Protein AF-0000000080755872 (afdb_homodimer)

pLDDT: mean 96.72, std 7.59, range [44.12, 99.0]

Nearest PDB structures (foldseek):
  5cpg-assembly1_B  TM=9.043E-01  e=1.549E-14  Pseudomonas aeruginosa
  3k67-assembly1_A  TM=9.285E-01  e=4.250E-12  Archaeoglobus fulgidus
  4rv2-assembly1_A-2  TM=7.864E-01  e=9.570E-09  Mycolicibacterium smegmatis MC2 155
  3bnv-assembly2_C  TM=6.962E-01  e=1.286E-04  Campylobacter jejuni
  3bnv-assembly4_H  TM=6.538E-01  e=1.286E-04  Campylobacter jejuni

Solvent-accessible surface area (backbone atoms only — not comparable to full-atom values): 16370 Å² total; per-residue (Å²): 127,85,56,55,41,61,49,31,46,74,55,78,53,69,65,46,68,50,74,54,72,51,62,46,45,69,65,52,50,51,52,47,26,65,77,38,46,35,40,24,45,46,53,72,29,55,72,56,8,43,74,72,71,33,97,48,35,31,56,54,68,68,63,63,51,19,51,59,41,22,53,31,14,46,40,43,49,46,69,38,30,40,36,41,39,54,66,44,87,47,48,65,67,46,46,31,38,34,39,40,33,31,72,40,64,49,97,82,36,42,31,35,32,46,33,40,28,24,41,85,86,64,49,63,27,33,41,36,40,38,32,28,36,53,57,50,72,70,52,22,51,50,50,46,52,35,53,75,70,66,28,86,73,38,74,82,81,110,129,85,56,56,41,60,48,32,46,73,55,79,53,69,64,46,69,48,76,53,71,49,62,45,46,69,66,51,50,51,53,47,26,65,76,38,46,36,41,25,44,45,53,72,28,57,71,54,9,42,74,73,71,35,97,48,35,29,56,53,68,69,63,63,51,19,51,60,40,22,54,29,14,45,40,43,49,45,70,38,29,39,37,40,40,53,67,46,87,47,48,66,69,46,49,33,37,34,40,39,33,31,72,41,64,49,96,82,37,40,31,34,33,45,35,40,29,24,41,84,87,63,48,63,27,33,43,35,39,38,32,28,34,54,58,50,72,69,52,22,52,49,51,47,50,36,53,76,70,65,29,86,73,38,75,83,80,113

Secondary structure (DSSP, 8-state):
---HHHHHHH---TT-EEEEEEE--HHHHHHHHHHH----GGGT-HHHHHHTT-SS-B--HHHHHHHHHHHHHHTT-EEEEEEEEE-S--BTT-EEEEEEEEEEE-TTSEEEEEEEEE-TTS-EEEEEEEEEE---HHHHHHHHHHHHTT-TT-TT--/---HHHHHHH---TT-EEEEEEE--HHHHHHHHHHH----GGGT-HHHHHHTT-SS-B--HHHHHHHHHHHHHHTT-EEEEEEEEE-S--BTT-EEEEEEEEEEE-TTSEEEEEEEEE-TTS-EEEEEEEEEE---HHHHHHHHHHHHTT-TT-TT--

Foldseek 3Di:
DPQLLVQLLVPDDAFDKDKDKDAAALVNQVVCCVVVVPPDCLQPPQVVVVVVVHNGRFHDPVVLVCRVVVSCVSNVWAFPDKDKDFDATHHHGWMKMKMKGWHDADPQQKTKIWMFIATPVGHTGMTMMTITGGDDNVRSVVSVVCVVVVVVVDPVPD/DPQLLVQLLVPDDAFDKDKDKDAAALVNQVVCCVVVVPPDCLQPPQVVVVVVVHNGRFHDPVVLVCRVVVSCVSNVWAFPDKDKDFDATHDHGWMKMKMKGWHDADPQQKTKIWMFIATPVGHTGMTMMTITGGDDNVRSVVSVVCVVVVVVVDPPPD

InterPro domains:
  IPR002539 MaoC-like dehydratase domain [PF01575] (19-106)
  IPR029069 HotDog domain superfamily [SSF54637] (9-139)
  IPR050965 UPF0336/Enoyl-CoA hydratase-related [PTHR43437] (13-138)

Sequence (316 aa):
MENLRLRAIEGLRKGDSFTVSRTFSMDDIHQFARISRDYNPVHLDVPYAELRNFRAPISHGLLTASLLTEIGGQIGWLASGMSFRFKRPVYVGETITCRWTIIDIDERGRARAEITIIDPEGAIVLEAETTGILPGEKERARLAEMVAEGDPTNGASYMENLRLRAIEGLRKGDSFTVSRTFSMDDIHQFARISRDYNPVHLDVPYAELRNFRAPISHGLLTASLLTEIGGQIGWLASGMSFRFKRPVYVGETITCRWTIIDIDERGRARAEITIIDPEGAIVLEAETTGILPGEKERARLAEMVAEGDPTNGASY

Structure (mmCIF, N/CA/C/O backbone):
data_AF-0000000080755872-model_v1
#
loop_
_entity.id
_entity.type
_entity.pdbx_description
1 polymer 'MaoC-like domain-containing protein'
#
loop_
_atom_site.group_PDB
_atom_site.id
_atom_site.type_symbol
_atom_site.label_atom_id
_atom_site.label_alt_id
_atom_site.label_comp_id
_atom_site.label_asym_id
_atom_site.label_entity_id
_atom_site.label_seq_id
_atom_site.pdbx_PDB_ins_code
_atom_site.Cartn_x
_atom_site.Cartn_y
_atom_site.Cartn_z
_atom_site.occupancy
_atom_site.B_iso_or_equiv
_atom_site.auth_seq_id
_atom_site.auth_comp_id
_atom_site.auth_asym_id
_atom_site.auth_atom_id
_atom_site.pdbx_PDB_model_num
ATOM 1 N N . MET A 1 1 ? -20.016 16.656 5.586 1 46.5 1 MET A N 1
ATOM 2 C CA . MET A 1 1 ? -18.859 15.844 5.957 1 46.5 1 MET A CA 1
ATOM 3 C C . MET A 1 1 ? -17.656 16.719 6.266 1 46.5 1 MET A C 1
ATOM 5 O O . MET A 1 1 ? -17.344 17.641 5.523 1 46.5 1 MET A O 1
ATOM 9 N N . GLU A 1 2 ? -17.219 16.766 7.547 1 61.19 2 GLU A N 1
ATOM 10 C CA . GLU A 1 2 ? -16.109 17.625 7.941 1 61.19 2 GLU A CA 1
ATOM 11 C C . GLU A 1 2 ? -14.914 17.438 7.02 1 61.19 2 GLU A C 1
ATOM 13 O O . GLU A 1 2 ? -14.609 16.312 6.605 1 61.19 2 GLU A O 1
ATOM 18 N N . ASN A 1 3 ? -14.438 18.484 6.418 1 87.25 3 ASN A N 1
ATOM 19 C CA . ASN A 1 3 ? -13.219 18.484 5.609 1 87.25 3 ASN A CA 1
ATOM 20 C C . ASN A 1 3 ? -12.016 18.016 6.41 1 87.25 3 ASN A C 1
ATOM 22 O O . ASN A 1 3 ? -11.633 18.641 7.395 1 87.25 3 ASN A O 1
ATOM 26 N N . LEU A 1 4 ? -11.555 16.875 6.191 1 95.5 4 LEU A N 1
ATOM 27 C CA . LEU A 1 4 ? -10.484 16.219 6.93 1 95.5 4 LEU A CA 1
ATOM 28 C C . LEU A 1 4 ? -9.305 17.156 7.141 1 95.5 4 LEU A C 1
ATOM 30 O O . LEU A 1 4 ? -8.742 17.219 8.242 1 95.5 4 LEU A O 1
ATOM 34 N N . ARG A 1 5 ? -8.977 17.906 6.145 1 96.19 5 ARG A N 1
ATOM 35 C CA . ARG A 1 5 ? -7.832 18.812 6.223 1 96.19 5 ARG A CA 1
ATOM 36 C C . ARG A 1 5 ? -8.102 19.969 7.176 1 96.19 5 ARG A C 1
ATOM 38 O O . ARG A 1 5 ? -7.207 20.406 7.891 1 96.19 5 ARG A O 1
ATOM 45 N N . LEU A 1 6 ? -9.344 20.438 7.137 1 95.94 6 LEU A N 1
ATOM 46 C CA . LEU A 1 6 ? -9.703 21.516 8.062 1 95.94 6 LEU A CA 1
ATOM 47 C C . LEU A 1 6 ? -9.578 21.031 9.508 1 95.94 6 LEU A C 1
ATOM 49 O O . LEU A 1 6 ? -9.125 21.797 10.375 1 95.94 6 LEU A O 1
ATOM 53 N N . ARG A 1 7 ? -9.945 19.828 9.75 1 96.69 7 ARG A N 1
ATOM 54 C CA . ARG A 1 7 ? -9.781 19.266 11.086 1 96.69 7 ARG A CA 1
ATOM 55 C C . ARG A 1 7 ? -8.312 19.203 11.477 1 96.69 7 ARG A C 1
ATOM 57 O O . ARG A 1 7 ? -7.957 19.453 12.633 1 96.69 7 ARG A O 1
ATOM 64 N N . ALA A 1 8 ? -7.504 18.812 10.586 1 97.69 8 ALA A N 1
ATOM 65 C CA . ALA A 1 8 ? -6.066 18.734 10.844 1 97.69 8 ALA A CA 1
ATOM 66 C C . ALA A 1 8 ? -5.496 20.109 11.18 1 97.69 8 ALA A C 1
ATOM 68 O O . ALA A 1 8 ? -4.645 20.234 12.062 1 97.69 8 ALA A O 1
ATOM 69 N N . ILE A 1 9 ? -5.969 21.141 10.445 1 98.06 9 ILE A N 1
ATOM 70 C CA . ILE A 1 9 ? -5.5 22.5 10.641 1 98.06 9 ILE A CA 1
ATOM 71 C C . ILE A 1 9 ? -5.816 22.953 12.062 1 98.06 9 ILE A C 1
ATOM 73 O O . ILE A 1 9 ? -5.008 23.641 12.695 1 98.06 9 ILE A O 1
ATOM 77 N N . GLU A 1 10 ? -6.934 22.5 12.555 1 97.56 10 GLU A N 1
ATOM 78 C CA . GLU A 1 10 ? -7.371 22.891 13.898 1 97.56 10 GLU A CA 1
ATOM 79 C C . GLU A 1 10 ? -6.531 22.203 14.969 1 97.56 10 GLU A C 1
ATOM 81 O O . GLU A 1 10 ? -6.48 22.656 16.109 1 97.56 10 GLU A O 1
ATOM 86 N N . GLY A 1 11 ? -5.906 21.141 14.617 1 97.88 11 GLY A N 1
ATOM 87 C CA . GLY A 1 11 ? -5.156 20.328 15.57 1 97.88 11 GLY A CA 1
ATOM 88 C C . GLY A 1 11 ? -5.809 19 15.859 1 97.88 11 GLY A C 1
ATOM 89 O O . GLY A 1 11 ? -6.973 18.938 16.25 1 97.88 11 GLY A O 1
ATOM 90 N N . LEU A 1 12 ? -5.047 17.953 15.727 1 98.38 12 LEU A N 1
ATOM 91 C CA . LEU A 1 12 ? -5.555 16.594 15.906 1 98.38 12 LEU A CA 1
ATOM 92 C C . LEU A 1 12 ? -5.391 16.141 17.359 1 98.38 12 LEU A C 1
ATOM 94 O O . LEU A 1 12 ? -4.449 16.562 18.031 1 98.38 12 LEU A O 1
ATOM 98 N N . ARG A 1 13 ? -6.25 15.281 17.812 1 97.81 13 ARG A N 1
ATOM 99 C CA . ARG A 1 13 ? -6.23 14.773 19.172 1 97.81 13 ARG A CA 1
ATOM 100 C C . ARG A 1 13 ? -6.562 13.289 19.203 1 97.81 13 ARG A C 1
ATOM 102 O O . ARG A 1 13 ? -7.125 12.75 18.25 1 97.81 13 ARG A O 1
ATOM 109 N N . LYS A 1 14 ? -6.094 12.703 20.344 1 98.38 14 LYS A N 1
ATOM 110 C CA . LYS A 1 14 ? -6.516 11.32 20.578 1 98.38 14 LYS A CA 1
ATOM 111 C C . LYS A 1 14 ? -8.031 11.195 20.516 1 98.38 14 LYS A C 1
ATOM 113 O O . LYS A 1 14 ? -8.758 12.031 21.062 1 98.38 14 LYS A O 1
ATOM 118 N N . GLY A 1 15 ? -8.523 10.195 19.766 1 98.5 15 GLY A N 1
ATOM 119 C CA . GLY A 1 15 ? -9.953 9.977 19.656 1 98.5 15 GLY A CA 1
ATOM 120 C C . GLY A 1 15 ? -10.539 10.516 18.359 1 98.5 15 GLY A C 1
ATOM 121 O O . GLY A 1 15 ? -11.656 10.148 17.969 1 98.5 15 GLY A O 1
ATOM 122 N N . ASP A 1 16 ? -9.852 11.461 17.672 1 98.5 16 ASP A N 1
ATOM 123 C CA . ASP A 1 16 ? -10.328 11.914 16.375 1 98.5 16 ASP A CA 1
ATOM 124 C C . ASP A 1 16 ? -10.562 10.727 15.438 1 98.5 16 ASP A C 1
ATOM 126 O O . ASP A 1 16 ? -9.773 9.789 15.398 1 98.5 16 ASP A O 1
ATOM 130 N N . SER A 1 17 ? -11.688 10.742 14.711 1 98.38 17 SER A N 1
ATOM 131 C CA . SER A 1 17 ? -12.07 9.68 13.797 1 98.38 17 SER A CA 1
ATOM 132 C C . SER A 1 17 ? -12.477 10.234 12.438 1 98.38 17 SER A C 1
ATOM 134 O O . SER A 1 17 ? -13.102 11.289 12.352 1 98.38 17 SER A O 1
ATOM 136 N N . PHE A 1 18 ? -12.125 9.516 11.43 1 98.5 18 PHE A N 1
ATOM 137 C CA . PHE A 1 18 ? -12.359 9.93 10.047 1 98.5 18 PHE A CA 1
ATOM 138 C C . PHE A 1 18 ? -12.906 8.773 9.227 1 98.5 18 PHE A C 1
ATOM 140 O O . PHE A 1 18 ? -12.68 7.605 9.547 1 98.5 18 PHE A O 1
ATOM 147 N N . THR A 1 19 ? -13.672 9.125 8.18 1 98.38 19 THR A N 1
ATOM 148 C CA . THR A 1 19 ? -14.258 8.102 7.316 1 98.38 19 THR A CA 1
ATOM 149 C C . THR A 1 19 ? -14.219 8.539 5.855 1 98.38 19 THR A C 1
ATOM 151 O O . THR A 1 19 ? -14.453 9.703 5.543 1 98.38 19 THR A O 1
ATOM 154 N N . VAL A 1 20 ? -13.867 7.633 4.988 1 98.19 20 VAL A N 1
ATOM 155 C CA . VAL A 1 20 ? -14.023 7.824 3.549 1 98.19 20 VAL A CA 1
ATOM 156 C C . VAL A 1 20 ? -14.57 6.547 2.916 1 98.19 20 VAL A C 1
ATOM 158 O O . VAL A 1 20 ? -14.469 5.465 3.498 1 98.19 20 VAL A O 1
ATOM 161 N N . SER A 1 21 ? -15.195 6.652 1.793 1 98.56 21 SER A N 1
ATOM 162 C CA . SER A 1 21 ? -15.688 5.508 1.027 1 98.56 21 SER A CA 1
ATOM 163 C C . SER A 1 21 ? -15.211 5.566 -0.419 1 98.56 21 SER A C 1
ATOM 165 O O . SER A 1 21 ? -14.969 6.648 -0.956 1 98.56 21 SER A O 1
ATOM 167 N N . ARG A 1 22 ? -15.062 4.41 -0.956 1 98.38 22 ARG A N 1
ATOM 168 C CA . ARG A 1 22 ? -14.594 4.285 -2.332 1 98.38 22 ARG A CA 1
ATOM 169 C C . ARG A 1 22 ? -15.234 3.08 -3.021 1 98.38 22 ARG A C 1
ATOM 171 O O . ARG A 1 22 ? -15.5 2.064 -2.379 1 98.38 22 ARG A O 1
ATOM 178 N N . THR A 1 23 ? -15.516 3.246 -4.305 1 98.75 23 THR A N 1
ATOM 179 C CA . THR A 1 23 ? -15.859 2.156 -5.211 1 98.75 23 THR A CA 1
ATOM 180 C C . THR A 1 23 ? -14.828 2.033 -6.328 1 98.75 23 THR A C 1
ATOM 182 O O . THR A 1 23 ? -14.602 2.984 -7.078 1 98.75 23 THR A O 1
ATOM 185 N N . PHE A 1 24 ? -14.227 0.896 -6.43 1 98.62 24 PHE A N 1
ATOM 186 C CA . PHE A 1 24 ? -13.219 0.711 -7.465 1 98.62 24 PHE A CA 1
ATOM 187 C C . PHE A 1 24 ? -13.836 0.126 -8.727 1 98.62 24 PHE A C 1
ATOM 189 O O . PHE A 1 24 ? -14.672 -0.773 -8.656 1 98.62 24 PHE A O 1
ATOM 196 N N . SER A 1 25 ? -13.406 0.634 -9.867 1 98.56 25 SER A N 1
ATOM 197 C CA . SER A 1 25 ? -13.758 0.091 -11.18 1 98.56 25 SER A CA 1
ATOM 198 C C . SER A 1 25 ? -12.641 -0.791 -11.727 1 98.56 25 SER A C 1
ATOM 200 O O . SER A 1 25 ? -11.547 -0.845 -11.148 1 98.56 25 SER A O 1
ATOM 202 N N . MET A 1 26 ? -12.992 -1.498 -12.844 1 97.75 26 MET A N 1
ATOM 203 C CA . MET A 1 26 ? -11.953 -2.279 -13.5 1 97.75 26 MET A CA 1
ATOM 204 C C . MET A 1 26 ? -10.836 -1.375 -14.008 1 97.75 26 MET A C 1
ATOM 206 O O . MET A 1 26 ? -9.664 -1.768 -14.016 1 97.75 26 MET A O 1
ATOM 210 N N . ASP A 1 27 ? -11.219 -0.16 -14.406 1 98.25 27 ASP A N 1
ATOM 211 C CA . ASP A 1 27 ? -10.203 0.803 -14.828 1 98.25 27 ASP A CA 1
ATOM 212 C C . ASP A 1 27 ? -9.266 1.143 -13.672 1 98.25 27 ASP A C 1
ATOM 214 O O . ASP A 1 27 ? -8.055 1.286 -13.875 1 98.25 27 ASP A O 1
ATOM 218 N N . ASP A 1 28 ? -9.781 1.28 -12.469 1 98.69 28 ASP A N 1
ATOM 219 C CA . ASP A 1 28 ? -8.945 1.525 -11.305 1 98.69 28 ASP A CA 1
ATOM 220 C C . ASP A 1 28 ? -7.957 0.38 -11.078 1 98.69 28 ASP A C 1
ATOM 222 O O . ASP A 1 28 ? -6.781 0.612 -10.789 1 98.69 28 ASP A O 1
ATOM 226 N N . ILE A 1 29 ? -8.469 -0.828 -11.227 1 98.56 29 ILE A N 1
ATOM 227 C CA . ILE A 1 29 ? -7.641 -2.018 -11.047 1 98.56 29 ILE A CA 1
ATOM 228 C C . ILE A 1 29 ? -6.508 -2.016 -12.07 1 98.56 29 ILE A C 1
ATOM 230 O O . ILE A 1 29 ? -5.348 -2.236 -11.727 1 98.56 29 ILE A O 1
ATOM 234 N N . HIS A 1 30 ? -6.824 -1.673 -13.305 1 98.12 30 HIS A N 1
ATOM 235 C CA . HIS A 1 30 ? -5.82 -1.637 -14.367 1 98.12 30 HIS A CA 1
ATOM 236 C C . HIS A 1 30 ? -4.793 -0.537 -14.117 1 98.12 30 HIS A C 1
ATOM 238 O O . HIS A 1 30 ? -3.596 -0.747 -14.312 1 98.12 30 HIS A O 1
ATOM 244 N N . GLN A 1 31 ? -5.262 0.596 -13.75 1 98.44 31 GLN A N 1
ATOM 245 C CA . GLN A 1 31 ? -4.363 1.713 -13.469 1 98.44 31 GLN A CA 1
ATOM 246 C C . GLN A 1 31 ? -3.416 1.384 -12.32 1 98.44 31 GLN A C 1
ATOM 248 O O . GLN A 1 31 ? -2.221 1.68 -12.391 1 98.44 31 GLN A O 1
ATOM 253 N N . PHE A 1 32 ? -3.963 0.731 -11.273 1 98.88 32 PHE A N 1
ATOM 254 C CA . PHE A 1 32 ? -3.127 0.386 -10.133 1 98.88 32 PHE A CA 1
ATOM 255 C C . PHE A 1 32 ? -2.104 -0.678 -10.516 1 98.88 32 PHE A C 1
ATOM 257 O O . PHE A 1 32 ? -0.951 -0.622 -10.078 1 98.88 32 PHE A O 1
ATOM 264 N N . ALA A 1 33 ? -2.529 -1.628 -11.289 1 98.69 33 ALA A N 1
ATOM 265 C CA . ALA A 1 33 ? -1.595 -2.639 -11.773 1 98.69 33 ALA A CA 1
ATOM 266 C C . ALA A 1 33 ? -0.433 -1.997 -12.531 1 98.69 33 ALA A C 1
ATOM 268 O O . ALA A 1 33 ? 0.726 -2.367 -12.328 1 98.69 33 ALA A O 1
ATOM 269 N N . ARG A 1 34 ? -0.729 -1.019 -13.328 1 98.06 34 ARG A N 1
ATOM 270 C CA . ARG A 1 34 ? 0.291 -0.377 -14.156 1 98.06 34 ARG A CA 1
ATOM 271 C C . ARG A 1 34 ? 1.287 0.393 -13.297 1 98.06 34 ARG A C 1
ATOM 273 O O . ARG A 1 34 ? 2.5 0.26 -13.469 1 98.06 34 ARG A O 1
ATOM 280 N N . ILE A 1 35 ? 0.799 1.12 -12.328 1 98.5 35 ILE A N 1
ATOM 281 C CA . ILE A 1 35 ? 1.676 1.992 -11.555 1 98.5 35 ILE A CA 1
ATOM 282 C C . ILE A 1 35 ? 2.436 1.17 -10.516 1 98.5 35 ILE A C 1
ATOM 284 O O . ILE A 1 35 ? 3.602 1.449 -10.227 1 98.5 35 ILE A O 1
ATOM 288 N N . SER A 1 36 ? 1.85 0.119 -9.961 1 98.5 36 SER A N 1
ATOM 289 C CA . SER A 1 36 ? 2.482 -0.712 -8.945 1 98.5 36 SER A CA 1
ATOM 290 C C . SER A 1 36 ? 3.297 -1.836 -9.578 1 98.5 36 SER A C 1
ATOM 292 O O . SER A 1 36 ? 4.148 -2.439 -8.922 1 98.5 36 SER A O 1
ATOM 294 N N . ARG A 1 37 ? 2.883 -2.18 -10.773 1 98.12 37 ARG A N 1
ATOM 295 C CA . ARG A 1 37 ? 3.396 -3.334 -11.5 1 98.12 37 ARG A CA 1
ATOM 296 C C . ARG A 1 37 ? 3.027 -4.637 -10.797 1 98.12 37 ARG A C 1
ATOM 298 O O . ARG A 1 37 ? 3.73 -5.641 -10.93 1 98.12 37 ARG A O 1
ATOM 305 N N . ASP A 1 38 ? 2.064 -4.594 -9.961 1 98.5 38 ASP A N 1
ATOM 306 C CA . ASP A 1 38 ? 1.464 -5.809 -9.414 1 98.5 38 ASP A CA 1
ATOM 307 C C . ASP A 1 38 ? 0.502 -6.441 -10.422 1 98.5 38 ASP A C 1
ATOM 309 O O . ASP A 1 38 ? -0.691 -6.133 -10.422 1 98.5 38 ASP A O 1
ATOM 313 N N . TYR A 1 39 ? 1.06 -7.355 -11.156 1 98.25 39 TYR A N 1
ATOM 314 C CA . TYR A 1 39 ? 0.275 -8.039 -12.172 1 98.25 39 TYR A CA 1
ATOM 315 C C . TYR A 1 39 ? -0.091 -9.453 -11.727 1 98.25 39 TYR A C 1
ATOM 317 O O . TYR A 1 39 ? -0.098 -10.383 -12.531 1 98.25 39 TYR A O 1
ATOM 325 N N . ASN A 1 40 ? -0.317 -9.641 -10.453 1 98.69 40 ASN A N 1
ATOM 326 C CA . ASN A 1 40 ? -0.873 -10.898 -9.977 1 98.69 40 ASN A CA 1
ATOM 327 C C . ASN A 1 40 ? -2.139 -11.281 -10.742 1 98.69 40 ASN A C 1
ATOM 329 O O . ASN A 1 40 ? -3.076 -10.484 -10.828 1 98.69 40 ASN A O 1
ATOM 333 N N . PRO A 1 41 ? -2.211 -12.414 -11.266 1 98.25 41 PRO A N 1
ATOM 334 C CA . PRO A 1 41 ? -3.375 -12.781 -12.078 1 98.25 41 PRO A CA 1
ATOM 335 C C . PRO A 1 41 ? -4.68 -12.758 -11.289 1 98.25 41 PRO A C 1
ATOM 337 O O . PRO A 1 41 ? -5.762 -12.664 -11.875 1 98.25 41 PRO A O 1
ATOM 340 N N . VAL A 1 42 ? -4.641 -12.836 -9.961 1 98.62 42 VAL A N 1
ATOM 341 C CA . VAL A 1 42 ? -5.852 -12.812 -9.148 1 98.62 42 VAL A CA 1
ATOM 342 C C . VAL A 1 42 ? -6.598 -11.5 -9.367 1 98.62 42 VAL A C 1
ATOM 344 O O . VAL A 1 42 ? -7.793 -11.406 -9.086 1 98.62 42 VAL A O 1
ATOM 347 N N . HIS A 1 43 ? -5.914 -10.469 -9.875 1 98.62 43 HIS A N 1
ATOM 348 C CA . HIS A 1 43 ? -6.52 -9.156 -10.062 1 98.62 43 HIS A CA 1
ATOM 349 C C . HIS A 1 43 ? -7.035 -8.984 -11.492 1 98.62 43 HIS A C 1
ATOM 351 O O . HIS A 1 43 ? -7.766 -8.039 -11.781 1 98.62 43 HIS A O 1
ATOM 357 N N . LEU A 1 44 ? -6.633 -9.898 -12.406 1 97.25 44 LEU A N 1
ATOM 358 C CA . LEU A 1 44 ? -6.82 -9.539 -13.805 1 97.25 44 LEU A CA 1
ATOM 359 C C . LEU A 1 44 ? -7.297 -10.734 -14.617 1 97.25 44 LEU A C 1
ATOM 361 O O . LEU A 1 44 ? -7.75 -10.578 -15.758 1 97.25 44 LEU A O 1
ATOM 365 N N . ASP A 1 45 ? -7.176 -11.922 -14.117 1 97.31 45 ASP A N 1
ATOM 366 C CA . ASP A 1 45 ? -7.484 -13.148 -14.844 1 97.31 45 ASP A CA 1
ATOM 367 C C . ASP A 1 45 ? -8.609 -13.922 -14.164 1 97.31 45 ASP A C 1
ATOM 369 O O . ASP A 1 45 ? -8.43 -14.461 -13.078 1 97.31 45 ASP A O 1
ATOM 373 N N . VAL A 1 46 ? -9.797 -14.086 -14.867 1 97.38 46 VAL A N 1
ATOM 374 C CA . VAL A 1 46 ? -10.992 -14.695 -14.289 1 97.38 46 VAL A CA 1
ATOM 375 C C . VAL A 1 46 ? -10.719 -16.156 -13.961 1 97.38 46 VAL A C 1
ATOM 377 O O . VAL A 1 46 ? -10.945 -16.594 -12.828 1 97.38 46 VAL A O 1
ATOM 380 N N . PRO A 1 47 ? -10.117 -16.922 -14.898 1 97.88 47 PRO A N 1
ATOM 381 C CA . PRO A 1 47 ? -9.852 -18.328 -14.562 1 97.88 47 PRO A CA 1
ATOM 382 C C . PRO A 1 47 ? -8.938 -18.484 -13.344 1 97.88 47 PRO A C 1
ATOM 384 O O . PRO A 1 47 ? -9.172 -19.344 -12.492 1 97.88 47 PRO A O 1
ATOM 387 N N . TYR A 1 48 ? -7.934 -17.703 -13.25 1 98.5 48 TYR A N 1
ATOM 388 C CA . TYR A 1 48 ? -7.016 -17.797 -12.11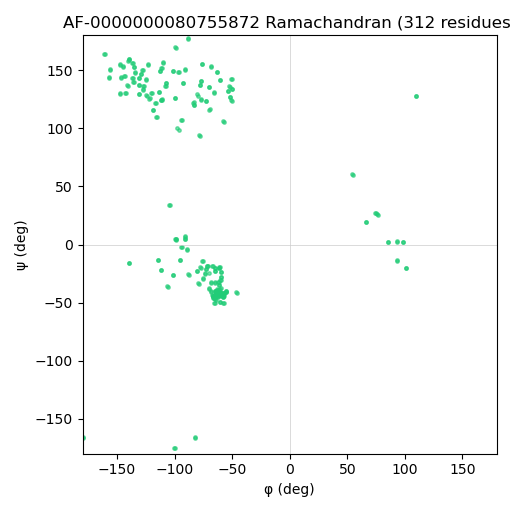7 1 98.5 48 TYR A CA 1
ATOM 389 C C . TYR A 1 48 ? -7.711 -17.422 -10.82 1 98.5 48 TYR A C 1
ATOM 391 O O . TYR A 1 48 ? -7.523 -18.078 -9.797 1 98.5 48 TYR A O 1
ATOM 399 N N . ALA A 1 49 ? -8.469 -16.328 -10.828 1 98.56 49 ALA A N 1
ATOM 400 C CA . ALA A 1 49 ? -9.227 -15.922 -9.641 1 98.56 49 ALA A CA 1
ATOM 401 C C . ALA A 1 49 ? -10.141 -17.047 -9.172 1 98.56 49 ALA A C 1
ATOM 403 O O . ALA A 1 49 ? -10.25 -17.312 -7.973 1 98.56 49 ALA A O 1
ATOM 404 N N . GLU A 1 50 ? -10.766 -17.719 -10.094 1 98.25 50 GLU A N 1
ATOM 405 C CA . GLU A 1 50 ? -11.656 -18.828 -9.766 1 98.25 50 GLU A CA 1
ATOM 406 C C . GLU A 1 50 ? -10.891 -19.969 -9.094 1 98.25 50 GLU A C 1
ATOM 408 O O . GLU A 1 50 ? -11.406 -20.609 -8.18 1 98.25 50 GLU A O 1
ATOM 413 N N . LEU A 1 51 ? -9.711 -20.234 -9.586 1 98.19 51 LEU A N 1
ATOM 414 C CA . LEU A 1 51 ? -8.875 -21.266 -8.984 1 98.19 51 LEU A CA 1
ATOM 415 C C . LEU A 1 51 ? -8.57 -20.938 -7.527 1 98.19 51 LEU A C 1
ATOM 417 O O . LEU A 1 51 ? -8.359 -21.844 -6.715 1 98.19 51 LEU A O 1
ATOM 421 N N . ARG A 1 52 ? -8.555 -19.641 -7.191 1 98.12 52 ARG A N 1
ATOM 422 C CA . ARG A 1 52 ? -8.289 -19.188 -5.828 1 98.12 52 ARG A CA 1
ATOM 423 C C . ARG A 1 52 ? -9.586 -19.047 -5.039 1 98.12 52 ARG A C 1
ATOM 425 O O . ARG A 1 52 ? -9.602 -18.453 -3.953 1 98.12 52 ARG A O 1
ATOM 432 N N . ASN A 1 53 ? -10.68 -19.484 -5.645 1 97.94 53 ASN A N 1
ATOM 433 C CA . ASN A 1 53 ? -12 -19.562 -5.031 1 97.94 53 ASN A CA 1
ATOM 434 C C . ASN A 1 53 ? -12.633 -18.172 -4.883 1 97.94 53 ASN A C 1
ATOM 436 O O . ASN A 1 53 ? -13.352 -17.922 -3.918 1 97.94 53 ASN A O 1
ATOM 440 N N . PHE A 1 54 ? -12.266 -17.312 -5.695 1 98.5 54 PHE A N 1
ATOM 441 C CA . PHE A 1 54 ? -12.953 -16.016 -5.773 1 98.5 54 PHE A CA 1
ATOM 442 C C . PHE A 1 54 ? -14.008 -16.031 -6.875 1 98.5 54 PHE A C 1
ATOM 444 O O . PHE A 1 54 ? -13.828 -16.688 -7.906 1 98.5 54 PHE A O 1
ATOM 451 N N . ARG A 1 55 ? -15.031 -15.281 -6.641 1 97.56 55 ARG A N 1
ATOM 452 C CA . ARG A 1 55 ? -16.125 -15.289 -7.621 1 97.56 55 ARG A CA 1
ATOM 453 C C . ARG A 1 55 ? -15.766 -14.438 -8.836 1 97.56 55 ARG A C 1
ATOM 455 O O . ARG A 1 55 ? -16.406 -14.547 -9.883 1 97.56 55 ARG A O 1
ATOM 462 N N . ALA A 1 56 ? -14.859 -13.594 -8.742 1 97.81 56 ALA A N 1
ATOM 463 C CA . ALA A 1 56 ? -14.312 -12.695 -9.758 1 97.81 56 ALA A CA 1
ATOM 464 C C . ALA A 1 56 ? -12.945 -12.164 -9.344 1 97.81 56 ALA A C 1
ATOM 466 O O . ALA A 1 56 ? -12.516 -12.359 -8.203 1 97.81 56 ALA A O 1
ATOM 467 N N . PRO A 1 57 ? -12.188 -11.602 -10.328 1 98 57 PRO A N 1
ATOM 468 C CA . PRO A 1 57 ? -10.945 -10.93 -9.922 1 98 57 PRO A CA 1
ATOM 469 C C . PRO A 1 57 ? -11.156 -9.93 -8.789 1 98 57 PRO A C 1
ATOM 471 O O . PRO A 1 57 ? -12.18 -9.234 -8.758 1 98 57 PRO A O 1
ATOM 474 N N . ILE A 1 58 ? -10.188 -9.852 -7.875 1 98.75 58 ILE A N 1
ATOM 475 C CA . ILE A 1 58 ? -10.344 -9.039 -6.672 1 98.75 58 ILE A CA 1
ATOM 476 C C . ILE A 1 58 ? -9.414 -7.828 -6.746 1 98.75 58 ILE A C 1
ATOM 478 O O . ILE A 1 58 ? -8.43 -7.836 -7.484 1 98.75 58 ILE A O 1
ATOM 482 N N . SER A 1 59 ? -9.75 -6.77 -6.008 1 98.75 59 SER A N 1
ATOM 483 C CA . SER A 1 59 ? -8.93 -5.566 -5.91 1 98.75 59 SER A CA 1
ATOM 484 C C . SER A 1 59 ? -7.582 -5.871 -5.27 1 98.75 59 SER A C 1
ATOM 486 O O . SER A 1 59 ? -7.469 -6.777 -4.445 1 98.75 59 SER A O 1
ATOM 488 N N . HIS A 1 60 ? -6.609 -5.102 -5.715 1 98.94 60 HIS A N 1
ATOM 489 C CA . HIS A 1 60 ? -5.305 -5.195 -5.066 1 98.94 60 HIS A CA 1
ATOM 490 C C . HIS A 1 60 ? -5.398 -4.832 -3.586 1 98.94 60 HIS A C 1
ATOM 492 O O . HIS A 1 60 ? -6.094 -3.881 -3.219 1 98.94 60 HIS A O 1
ATOM 498 N N . GLY A 1 61 ? -4.645 -5.562 -2.734 1 98.81 61 GLY A N 1
ATOM 499 C CA . GLY A 1 61 ? -4.602 -5.25 -1.315 1 98.81 61 GLY A CA 1
ATOM 500 C C . GLY A 1 61 ? -4.141 -3.832 -1.03 1 98.81 61 GLY A C 1
ATOM 501 O O . GLY A 1 61 ? -4.742 -3.131 -0.214 1 98.81 61 GLY A O 1
ATOM 502 N N . LEU A 1 62 ? -3.064 -3.393 -1.706 1 98.88 62 LEU A N 1
ATOM 503 C CA . LEU A 1 62 ? -2.531 -2.059 -1.443 1 98.88 62 LEU A CA 1
ATOM 504 C C . LEU A 1 62 ? -3.441 -0.985 -2.033 1 98.88 62 LEU A C 1
ATOM 506 O O . LEU A 1 62 ? -3.424 0.163 -1.584 1 98.88 62 LEU A O 1
ATOM 510 N N . LEU A 1 63 ? -4.25 -1.305 -3.088 1 98.88 63 LEU A N 1
ATOM 511 C CA . LEU A 1 63 ? -5.273 -0.369 -3.539 1 98.88 63 LEU A CA 1
ATOM 512 C C . LEU A 1 63 ? -6.363 -0.205 -2.482 1 98.88 63 LEU A C 1
ATOM 514 O O . LEU A 1 63 ? -6.766 0.917 -2.17 1 98.88 63 LEU A O 1
ATOM 518 N N . THR A 1 64 ? -6.801 -1.293 -1.943 1 98.94 64 THR A N 1
ATOM 519 C CA . THR A 1 64 ? -7.746 -1.248 -0.832 1 98.94 64 THR A CA 1
ATOM 520 C C . THR A 1 64 ? -7.164 -0.46 0.339 1 98.94 64 THR A C 1
ATOM 522 O O . THR A 1 64 ? -7.828 0.421 0.891 1 98.94 64 THR A O 1
ATOM 525 N N . ALA A 1 65 ? -5.91 -0.707 0.652 1 98.94 65 ALA A N 1
ATOM 526 C CA . ALA A 1 65 ? -5.227 -0.053 1.766 1 98.94 65 ALA A CA 1
ATOM 527 C C . ALA A 1 65 ? -5.035 1.437 1.494 1 98.94 65 ALA A C 1
ATOM 529 O O . ALA A 1 65 ? -4.793 2.217 2.418 1 98.94 65 ALA A O 1
ATOM 530 N N . SER A 1 66 ? -5.125 1.847 0.268 1 98.81 66 SER A N 1
ATOM 531 C CA . SER A 1 66 ? -4.891 3.246 -0.073 1 98.81 66 SER A CA 1
ATOM 532 C C . SER A 1 66 ? -5.941 4.152 0.557 1 98.81 66 SER A C 1
ATOM 534 O O . SER A 1 66 ? -5.727 5.359 0.693 1 98.81 66 SER A O 1
ATOM 536 N N . LEU A 1 67 ? -7.105 3.629 0.957 1 98.81 67 LEU A N 1
ATOM 537 C CA . LEU A 1 67 ? -8.102 4.441 1.648 1 98.81 67 LEU A CA 1
ATOM 538 C C . LEU A 1 67 ? -7.535 5.004 2.949 1 98.81 67 LEU A C 1
ATOM 540 O O . LEU A 1 67 ? -7.844 6.133 3.328 1 98.81 67 LEU A O 1
ATOM 544 N N . LEU A 1 68 ? -6.734 4.203 3.633 1 98.56 68 LEU A N 1
ATOM 545 C CA . LEU A 1 68 ? -6.16 4.73 4.867 1 98.56 68 LEU A CA 1
ATOM 546 C C . LEU A 1 68 ? -5.16 5.844 4.57 1 98.56 68 LEU A C 1
ATOM 548 O O . LEU A 1 68 ? -5.059 6.812 5.328 1 98.56 68 LEU A O 1
ATOM 552 N N . THR A 1 69 ? -4.426 5.758 3.406 1 98.69 69 THR A N 1
ATOM 553 C CA . THR A 1 69 ? -3.463 6.809 3.094 1 98.69 69 THR A CA 1
ATOM 554 C C . THR A 1 69 ? -4.164 8.023 2.494 1 98.69 69 THR A C 1
ATOM 556 O O . THR A 1 69 ? -3.633 9.133 2.529 1 98.69 69 THR A O 1
ATOM 559 N N . GLU A 1 70 ? -5.367 7.777 1.918 1 98.38 70 GLU A N 1
ATOM 560 C CA . GLU A 1 70 ? -6.215 8.914 1.56 1 98.38 70 GLU A CA 1
ATOM 561 C C . GLU A 1 70 ? -6.516 9.781 2.777 1 98.38 70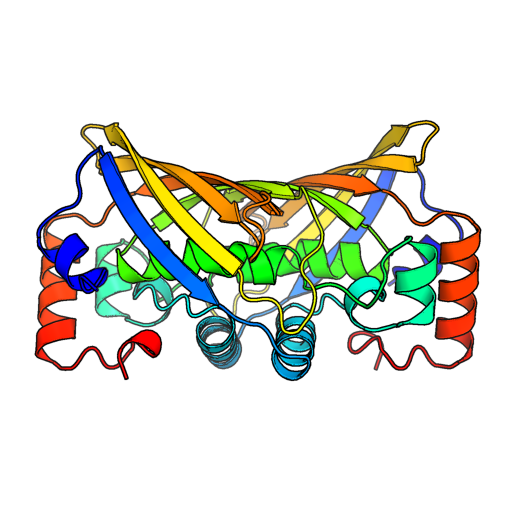 GLU A C 1
ATOM 563 O O . GLU A 1 70 ? -6.324 11 2.742 1 98.38 70 GLU A O 1
ATOM 568 N N . ILE A 1 71 ? -6.953 9.18 3.855 1 98.69 71 ILE A N 1
ATOM 569 C CA . ILE A 1 71 ? -7.242 9.891 5.09 1 98.69 71 ILE A CA 1
ATOM 570 C C . ILE A 1 71 ? -5.953 10.477 5.664 1 98.69 71 ILE A C 1
ATOM 572 O O . ILE A 1 71 ? -5.887 11.664 5.98 1 98.69 71 ILE A O 1
ATOM 576 N N . GLY A 1 72 ? -4.938 9.656 5.785 1 98.69 72 GLY A N 1
ATOM 577 C CA . GLY A 1 72 ? -3.662 10.117 6.316 1 98.69 72 GLY A CA 1
ATOM 578 C C . GLY A 1 72 ? -3.096 11.305 5.566 1 98.69 72 GLY A C 1
ATOM 579 O O . GLY A 1 72 ? -2.523 12.219 6.172 1 98.69 72 GLY A O 1
ATOM 580 N N . GLY A 1 73 ? -3.248 11.234 4.266 1 98.5 73 GLY A N 1
ATOM 581 C CA . GLY A 1 73 ? -2.775 12.336 3.441 1 98.5 73 GLY A CA 1
ATOM 582 C C . GLY A 1 73 ? -3.506 13.641 3.711 1 98.5 73 GLY A C 1
ATOM 583 O O . GLY A 1 73 ? -2.887 14.711 3.754 1 98.5 73 GLY A O 1
ATOM 584 N N . GLN A 1 74 ? -4.812 13.586 3.85 1 97.81 74 GLN A N 1
ATOM 585 C CA . GLN A 1 74 ? -5.602 14.789 4.109 1 97.81 74 GLN A CA 1
ATOM 586 C C . GLN A 1 74 ? -5.246 15.398 5.465 1 97.81 74 GLN A C 1
ATOM 588 O O . GLN A 1 74 ? -5.223 16.625 5.613 1 97.81 74 GLN A O 1
ATOM 593 N N . ILE A 1 75 ? -4.902 14.586 6.395 1 98.31 75 ILE A N 1
ATOM 594 C CA . ILE A 1 75 ? -4.711 15.148 7.73 1 98.31 75 ILE A CA 1
ATOM 595 C C . ILE A 1 75 ? -3.221 15.367 7.988 1 98.31 75 ILE A C 1
ATOM 597 O O . ILE A 1 75 ? -2.816 15.672 9.109 1 98.31 75 ILE A O 1
ATOM 601 N N . GLY A 1 76 ? -2.348 15.125 6.992 1 98.5 76 GLY A N 1
ATOM 602 C CA . GLY A 1 76 ? -0.924 15.406 7.094 1 98.5 76 GLY A CA 1
ATOM 603 C C . GLY A 1 76 ? -0.171 14.383 7.922 1 98.5 76 GLY A C 1
ATOM 604 O O . GLY A 1 76 ? 0.824 14.711 8.57 1 98.5 76 GLY A O 1
ATOM 605 N N . TRP A 1 77 ? -0.654 13.172 8.023 1 98.75 77 TRP A N 1
ATOM 606 C CA . TRP A 1 77 ? -0.042 12.055 8.742 1 98.75 77 TRP A CA 1
ATOM 607 C C . TRP A 1 77 ? 1.221 11.578 8.031 1 98.75 77 TRP A C 1
ATOM 609 O O . TRP A 1 77 ? 1.169 11.164 6.871 1 98.75 77 TRP A O 1
ATOM 619 N N . LEU A 1 78 ? 2.369 11.688 8.656 1 98.88 78 LEU A N 1
ATOM 620 C CA . LEU A 1 78 ? 3.607 11.125 8.125 1 98.88 78 LEU A CA 1
ATOM 621 C C . LEU A 1 78 ? 3.863 9.734 8.695 1 98.88 78 LEU A C 1
ATOM 623 O O . LEU A 1 78 ? 4.324 9.602 9.828 1 98.88 78 LEU A O 1
ATOM 627 N N . ALA A 1 79 ? 3.691 8.758 7.918 1 98.88 79 ALA A N 1
ATOM 628 C CA . ALA A 1 79 ? 3.693 7.375 8.391 1 98.88 79 ALA A CA 1
ATOM 629 C C . ALA A 1 79 ? 5.113 6.883 8.641 1 98.88 79 ALA A C 1
ATOM 631 O O . ALA A 1 79 ? 6.016 7.129 7.832 1 98.88 79 ALA A O 1
ATOM 632 N N . SER A 1 80 ? 5.293 6.188 9.742 1 98.88 80 SER A N 1
ATOM 633 C CA . SER A 1 80 ? 6.543 5.492 10.031 1 98.88 80 SER A CA 1
ATOM 634 C C . SER A 1 80 ? 6.355 3.98 9.984 1 98.88 80 SER A C 1
ATOM 636 O O . SER A 1 80 ? 7.328 3.23 9.875 1 98.88 80 SER A O 1
ATOM 638 N N . GLY A 1 81 ? 5.148 3.52 10.148 1 98.94 81 GLY A N 1
ATOM 639 C CA . GLY A 1 81 ? 4.832 2.102 10.078 1 98.94 81 GLY A CA 1
ATOM 640 C C . GLY A 1 81 ? 3.383 1.829 9.727 1 98.94 81 GLY A C 1
ATOM 641 O O . GLY A 1 81 ? 2.504 2.645 10.016 1 98.94 81 GLY A O 1
ATOM 642 N N . MET A 1 82 ? 3.139 0.764 9.094 1 98.94 82 MET A N 1
ATOM 643 C CA . MET A 1 82 ? 1.805 0.266 8.773 1 98.94 82 MET A CA 1
ATOM 644 C C . MET A 1 82 ? 1.753 -1.255 8.867 1 98.94 82 MET A C 1
ATOM 646 O O . MET A 1 82 ? 2.717 -1.937 8.516 1 98.94 82 MET A O 1
ATOM 650 N N . SER A 1 83 ? 0.636 -1.748 9.305 1 98.94 83 SER A N 1
ATOM 651 C CA . SER A 1 83 ? 0.371 -3.182 9.258 1 98.94 83 SER A CA 1
ATOM 652 C C . SER A 1 83 ? -1.041 -3.467 8.758 1 98.94 83 SER A C 1
ATOM 654 O O . SER A 1 83 ? -1.979 -2.734 9.078 1 98.94 83 SER A O 1
ATOM 656 N N . PHE A 1 84 ? -1.138 -4.473 7.957 1 98.94 84 PHE A N 1
ATOM 657 C CA . PHE A 1 84 ? -2.393 -4.84 7.312 1 98.94 84 PHE A CA 1
ATOM 658 C C . PHE A 1 84 ? -2.713 -6.312 7.555 1 98.94 84 PHE A C 1
ATOM 660 O O . PHE A 1 84 ? -1.835 -7.168 7.445 1 98.94 84 PHE A O 1
ATOM 667 N N . ARG A 1 85 ? -3.889 -6.594 7.922 1 98.94 85 ARG A N 1
ATOM 668 C CA . ARG A 1 85 ? -4.488 -7.926 7.863 1 98.94 85 ARG A CA 1
ATOM 669 C C . ARG A 1 85 ? -5.66 -7.957 6.891 1 98.94 85 ARG A C 1
ATOM 671 O O . ARG A 1 85 ? -6.695 -7.336 7.141 1 98.94 85 ARG A O 1
ATOM 678 N N . PHE A 1 86 ? -5.473 -8.633 5.785 1 98.94 86 PHE A N 1
ATOM 679 C CA . PHE A 1 86 ? -6.512 -8.75 4.766 1 98.94 86 PHE A CA 1
ATOM 680 C C . PHE A 1 86 ? -7.488 -9.867 5.117 1 98.94 86 PHE A C 1
ATOM 682 O O . PHE A 1 86 ? -7.117 -11.039 5.133 1 98.94 86 PHE A O 1
ATOM 689 N N . LYS A 1 87 ? -8.789 -9.5 5.273 1 98.88 87 LYS A N 1
ATOM 690 C CA . LYS A 1 87 ? -9.734 -10.438 5.875 1 98.88 87 LYS A CA 1
ATOM 691 C C . LYS A 1 87 ? -10.68 -11.016 4.828 1 98.88 87 LYS A C 1
ATOM 693 O O . LYS A 1 87 ? -11.133 -12.156 4.957 1 98.88 87 LYS A O 1
ATOM 698 N N . ARG A 1 88 ? -11.062 -10.234 3.875 1 98.75 88 ARG A N 1
ATOM 699 C CA . ARG A 1 88 ? -11.984 -10.625 2.814 1 98.75 88 ARG A CA 1
ATOM 700 C C . ARG A 1 88 ? -11.625 -9.953 1.496 1 98.75 88 ARG A C 1
ATOM 702 O O . ARG A 1 88 ? -11.023 -8.875 1.49 1 98.75 88 ARG A O 1
ATOM 709 N N . PRO A 1 89 ? -11.969 -10.57 0.37 1 98.75 89 PRO A N 1
ATOM 710 C CA . PRO A 1 89 ? -11.719 -9.914 -0.916 1 98.75 89 PRO A CA 1
ATOM 711 C C . PRO A 1 89 ? -12.594 -8.688 -1.136 1 98.75 89 PRO A C 1
ATOM 713 O O . PRO A 1 89 ? -13.656 -8.562 -0.511 1 98.75 89 PRO A O 1
ATOM 716 N N . VAL A 1 90 ? -12.125 -7.77 -1.906 1 98.88 90 VAL A N 1
ATOM 717 C CA . VAL A 1 90 ? -12.898 -6.641 -2.412 1 98.88 90 VAL A CA 1
ATOM 718 C C . VAL A 1 90 ? -13.117 -6.793 -3.914 1 98.88 90 VAL A C 1
ATOM 720 O O . VAL A 1 90 ? -12.164 -6.961 -4.676 1 98.88 90 VAL A O 1
ATOM 723 N N . TYR A 1 91 ? -14.352 -6.758 -4.348 1 98.56 91 TYR A N 1
ATOM 724 C CA . TYR A 1 91 ? -14.68 -6.926 -5.758 1 98.56 91 TYR A CA 1
ATOM 725 C C . TYR A 1 91 ? -14.977 -5.586 -6.414 1 98.56 91 TYR A C 1
ATOM 727 O O . TYR A 1 91 ? -15.422 -4.648 -5.746 1 98.56 91 TYR A O 1
ATOM 735 N N . VAL A 1 92 ? -14.656 -5.527 -7.688 1 97.75 92 VAL A N 1
ATOM 736 C CA . VAL A 1 92 ? -14.992 -4.352 -8.484 1 97.75 92 VAL A CA 1
ATOM 737 C C . VAL A 1 92 ? -16.469 -3.992 -8.289 1 97.75 92 VAL A C 1
ATOM 739 O O . VAL A 1 92 ? -17.328 -4.871 -8.273 1 97.75 92 VAL A O 1
ATOM 742 N N . GLY A 1 93 ? -16.656 -2.75 -8.078 1 97.94 93 GLY A N 1
ATOM 743 C CA . GLY A 1 93 ? -18.016 -2.266 -7.977 1 97.94 93 GLY A CA 1
ATOM 744 C C . GLY A 1 93 ? -18.531 -2.217 -6.551 1 97.94 93 GLY A C 1
ATOM 745 O O . GLY A 1 93 ? -19.562 -1.603 -6.273 1 97.94 93 GLY A O 1
ATOM 746 N N . GLU A 1 94 ? -17.844 -2.85 -5.645 1 97.81 94 GLU A N 1
ATOM 747 C CA . GLU A 1 94 ? -18.203 -2.807 -4.234 1 97.81 94 GLU A CA 1
ATOM 748 C C . GLU A 1 94 ? -17.734 -1.511 -3.58 1 97.81 94 GLU A C 1
ATOM 750 O O . GLU A 1 94 ? -16.578 -1.111 -3.744 1 97.81 94 GLU A O 1
ATOM 755 N N . THR A 1 95 ? -18.641 -0.867 -2.936 1 98.75 95 THR A N 1
ATOM 756 C CA . THR A 1 95 ? -18.234 0.305 -2.168 1 98.75 95 THR A CA 1
ATOM 757 C C . THR A 1 95 ? -17.703 -0.103 -0.797 1 98.75 95 THR A C 1
ATOM 759 O O . THR A 1 95 ? -18.422 -0.736 -0.013 1 98.75 95 THR A O 1
ATOM 762 N N . ILE A 1 96 ? -16.516 0.251 -0.496 1 98.88 96 ILE A N 1
ATOM 763 C CA . ILE A 1 96 ? -15.93 -0.05 0.807 1 98.88 96 ILE A CA 1
ATOM 764 C C . ILE A 1 96 ? -15.734 1.242 1.597 1 98.88 96 ILE A C 1
ATOM 766 O O . ILE A 1 96 ? -15.602 2.32 1.012 1 98.88 96 ILE A O 1
ATOM 770 N N . THR A 1 97 ? -15.773 1.127 2.91 1 98.88 97 THR A N 1
ATOM 771 C CA . THR A 1 97 ? -15.672 2.279 3.799 1 98.88 97 THR A CA 1
ATOM 772 C C . THR A 1 97 ? -14.531 2.096 4.793 1 98.88 97 THR A C 1
ATOM 774 O O . THR A 1 97 ? -14.438 1.064 5.465 1 98.88 97 THR A O 1
ATOM 777 N N . CYS A 1 98 ? -13.695 3.096 4.844 1 98.88 98 CYS A N 1
ATOM 778 C CA . CYS A 1 98 ? -12.562 3.119 5.762 1 98.88 98 CYS A CA 1
ATOM 779 C C . CYS A 1 98 ? -12.875 3.961 6.992 1 98.88 98 CYS A C 1
ATOM 781 O O . CYS A 1 98 ? -13.289 5.117 6.871 1 98.88 98 CYS A O 1
ATOM 783 N N . ARG A 1 99 ? -12.695 3.377 8.086 1 98.81 99 ARG A N 1
ATOM 784 C CA . ARG A 1 99 ? -12.789 4.074 9.359 1 98.81 99 ARG A CA 1
ATOM 785 C C . ARG A 1 99 ? -11.422 4.164 10.039 1 98.81 99 ARG A C 1
ATOM 787 O O . ARG A 1 99 ? -10.773 3.146 10.273 1 98.81 99 ARG A O 1
ATOM 794 N N . TRP A 1 100 ? -11.039 5.328 10.336 1 98.81 100 TRP A N 1
ATOM 795 C CA . TRP A 1 100 ? -9.727 5.652 10.898 1 98.81 100 TRP A CA 1
ATOM 796 C C . TRP A 1 100 ? -9.867 6.359 12.242 1 98.81 100 TRP A C 1
ATOM 798 O O . TRP A 1 100 ? -10.562 7.371 12.352 1 98.81 100 TRP A O 1
ATOM 808 N N . THR A 1 101 ? -9.211 5.832 13.281 1 98.94 101 THR A N 1
ATOM 809 C CA . THR A 1 101 ? -9.266 6.465 14.594 1 98.94 101 THR A CA 1
ATOM 810 C C . THR A 1 101 ? -7.859 6.613 15.18 1 98.94 101 THR A C 1
ATOM 812 O O . THR A 1 101 ? -7.109 5.637 15.25 1 98.94 101 THR A O 1
ATOM 815 N N . ILE A 1 102 ? -7.531 7.84 15.633 1 98.94 102 ILE A N 1
ATOM 816 C CA . ILE A 1 102 ? -6.281 8.07 16.359 1 98.94 102 ILE A CA 1
ATOM 817 C C . ILE A 1 102 ? -6.422 7.566 17.797 1 98.94 102 ILE A C 1
ATOM 819 O O . ILE A 1 102 ? -7.293 8.031 18.531 1 98.94 102 ILE A O 1
ATOM 823 N N . ILE A 1 103 ? -5.527 6.691 18.219 1 98.94 103 ILE A N 1
ATOM 824 C CA . ILE A 1 103 ? -5.762 6.043 19.5 1 98.94 103 ILE A CA 1
ATOM 825 C C . ILE A 1 103 ? -4.688 6.465 20.5 1 98.94 103 ILE A C 1
ATOM 827 O O . ILE A 1 103 ? -4.816 6.23 21.703 1 98.94 103 ILE A O 1
ATOM 831 N N . ASP A 1 104 ? -3.654 7.051 20.078 1 98.81 104 ASP A N 1
ATOM 832 C CA . ASP A 1 104 ? -2.578 7.5 20.953 1 98.81 104 ASP A CA 1
ATOM 833 C C . ASP A 1 104 ? -1.775 8.625 20.312 1 98.81 104 ASP A C 1
ATOM 835 O O . ASP A 1 104 ? -1.615 8.664 19.094 1 98.81 104 ASP A O 1
ATOM 839 N N . ILE A 1 105 ? -1.348 9.562 21.078 1 98.62 105 ILE A N 1
ATOM 840 C CA . ILE A 1 105 ? -0.432 10.633 20.703 1 98.62 105 ILE A CA 1
ATOM 841 C C . ILE A 1 105 ? 0.523 10.93 21.859 1 98.62 105 ILE A C 1
ATOM 843 O O . ILE A 1 105 ? 0.089 11.141 23 1 98.62 105 ILE A O 1
ATOM 847 N N . ASP A 1 106 ? 1.739 10.961 21.531 1 98.06 106 ASP A N 1
ATOM 848 C CA . ASP A 1 106 ? 2.682 11.273 22.594 1 98.06 106 ASP A CA 1
ATOM 849 C C . ASP A 1 106 ? 3.113 12.734 22.547 1 98.06 106 ASP A C 1
ATOM 851 O O . ASP A 1 106 ? 2.592 13.516 21.734 1 98.06 106 ASP A O 1
ATOM 855 N N . GLU A 1 107 ? 4.016 13.164 23.359 1 95.69 107 GLU A N 1
ATOM 856 C CA . GLU A 1 107 ? 4.395 14.562 23.531 1 95.69 107 GLU A CA 1
ATOM 857 C C . GLU A 1 107 ? 5.168 15.078 22.328 1 95.69 107 GLU A C 1
ATOM 859 O O . GLU A 1 107 ? 5.289 16.297 22.141 1 95.69 107 GLU A O 1
ATOM 864 N N . ARG A 1 108 ? 5.66 14.148 21.594 1 95.69 108 ARG A N 1
ATOM 865 C CA . ARG A 1 108 ? 6.461 14.539 20.438 1 95.69 108 ARG A CA 1
ATOM 866 C C . ARG A 1 108 ? 5.633 14.5 19.156 1 95.69 108 ARG A C 1
ATOM 868 O O . ARG A 1 108 ? 6.168 14.648 18.062 1 95.69 108 ARG A O 1
ATOM 875 N N . GLY A 1 109 ? 4.371 14.234 19.266 1 97.25 109 GLY A N 1
ATOM 876 C CA . GLY A 1 109 ? 3.49 14.195 18.109 1 97.25 109 GLY A CA 1
ATOM 877 C C . GLY A 1 109 ? 3.48 12.852 17.406 1 97.25 109 GLY A C 1
ATOM 878 O O . GLY A 1 109 ? 2.848 12.703 16.359 1 97.25 109 GLY A O 1
ATOM 879 N N . ARG A 1 110 ? 4.281 11.922 18.047 1 98.62 110 ARG A N 1
ATOM 880 C CA . ARG A 1 110 ? 4.164 10.562 17.547 1 98.62 110 ARG A CA 1
ATOM 881 C C . ARG A 1 110 ? 2.814 9.953 17.906 1 98.62 110 ARG A C 1
ATOM 883 O O . ARG A 1 110 ? 2.33 10.141 19.031 1 98.62 110 ARG A O 1
ATOM 890 N N . ALA A 1 111 ? 2.219 9.273 16.875 1 98.88 111 ALA A N 1
ATOM 891 C CA . ALA A 1 111 ? 0.847 8.82 17.094 1 98.88 111 ALA A CA 1
ATOM 892 C C . ALA A 1 111 ? 0.628 7.426 16.531 1 98.88 111 ALA A C 1
ATOM 894 O O . ALA A 1 111 ? 1.446 6.938 15.742 1 98.88 111 ALA A O 1
ATOM 895 N N . ARG A 1 112 ? -0.382 6.785 17.016 1 98.94 112 ARG A N 1
ATOM 896 C CA . ARG A 1 112 ? -0.875 5.504 16.516 1 98.94 112 ARG A CA 1
ATOM 897 C C . ARG A 1 112 ? -2.352 5.586 16.156 1 98.94 112 ARG A C 1
ATOM 899 O O . ARG A 1 112 ? -3.137 6.227 16.859 1 98.94 112 ARG A O 1
ATOM 906 N N . ALA A 1 113 ? -2.727 4.93 15.109 1 98.94 113 ALA A N 1
ATOM 907 C CA . ALA A 1 113 ? -4.125 4.875 14.688 1 98.94 113 ALA A CA 1
ATOM 908 C C . ALA A 1 113 ? -4.531 3.449 14.328 1 98.94 113 ALA A C 1
ATOM 910 O O . ALA A 1 113 ? -3.701 2.654 13.875 1 98.94 113 ALA A O 1
ATOM 911 N N . GLU A 1 114 ? -5.766 3.152 14.57 1 98.94 114 GLU A N 1
ATOM 912 C CA . GLU A 1 114 ? -6.391 1.906 14.141 1 98.94 114 GLU A CA 1
ATOM 913 C C . GLU A 1 114 ? -7.367 2.146 12.992 1 98.94 114 GLU A C 1
ATOM 915 O O . GLU A 1 114 ? -8.094 3.141 12.992 1 98.94 114 GLU A O 1
ATOM 920 N N . ILE A 1 115 ? -7.352 1.276 12.055 1 98.94 115 ILE A N 1
ATOM 921 C CA . ILE A 1 115 ? -8.164 1.427 10.852 1 98.94 115 ILE A CA 1
ATOM 922 C C . ILE A 1 115 ? -8.93 0.132 10.578 1 98.94 115 ILE A C 1
ATOM 924 O O . ILE A 1 115 ? -8.383 -0.962 10.742 1 98.94 115 ILE A O 1
ATOM 928 N N . THR A 1 116 ? -10.141 0.264 10.234 1 98.94 116 THR A N 1
ATOM 929 C CA . THR A 1 116 ? -10.922 -0.83 9.664 1 98.94 116 THR A CA 1
ATOM 930 C C . THR A 1 116 ? -11.562 -0.408 8.344 1 98.94 116 THR A C 1
ATOM 932 O O . THR A 1 116 ? -12.055 0.716 8.219 1 98.94 116 THR A O 1
ATOM 935 N N . ILE A 1 117 ? -11.516 -1.238 7.387 1 98.94 117 ILE A N 1
ATOM 936 C CA . ILE A 1 117 ? -12.258 -1.061 6.148 1 98.94 117 ILE A CA 1
ATOM 937 C C . ILE A 1 117 ? -13.328 -2.146 6.027 1 98.94 117 ILE A C 1
ATOM 939 O O . ILE A 1 117 ? -13.039 -3.332 6.215 1 98.94 117 ILE A O 1
ATOM 943 N N . ILE A 1 118 ? -14.555 -1.734 5.719 1 98.94 118 ILE A N 1
ATOM 944 C CA . ILE A 1 118 ? -15.664 -2.676 5.707 1 98.94 118 ILE A CA 1
ATOM 945 C C . ILE A 1 118 ? -16.328 -2.668 4.336 1 98.94 118 ILE A C 1
ATOM 947 O O . ILE A 1 118 ? -16.25 -1.679 3.604 1 98.94 118 ILE A O 1
ATOM 951 N N . ASP A 1 119 ? -17 -3.768 3.947 1 98.69 119 ASP A N 1
ATOM 952 C CA . ASP A 1 119 ? -17.781 -3.865 2.715 1 98.69 119 ASP A CA 1
ATOM 953 C C . ASP A 1 119 ? -19.219 -3.406 2.934 1 98.69 119 ASP A C 1
ATOM 955 O O . ASP A 1 119 ? -19.562 -2.949 4.023 1 98.69 119 ASP A O 1
ATOM 959 N N . PRO A 1 120 ? -20.062 -3.375 1.861 1 97.88 120 PRO A N 1
ATOM 960 C CA . PRO A 1 120 ? -21.422 -2.85 1.986 1 97.88 120 PRO A CA 1
ATOM 961 C C . PRO A 1 120 ? -22.266 -3.607 3.018 1 97.88 120 PRO A C 1
ATOM 963 O O . PRO A 1 120 ? -23.203 -3.053 3.576 1 97.88 120 PRO A O 1
ATOM 966 N N . GLU A 1 121 ? -21.891 -4.832 3.285 1 97.81 121 GLU A N 1
ATOM 967 C CA . GLU A 1 121 ? -22.641 -5.652 4.23 1 97.81 121 GLU A CA 1
ATOM 968 C C . GLU A 1 121 ? -22.125 -5.465 5.652 1 97.81 121 GLU A C 1
ATOM 970 O O . GLU A 1 121 ? -22.688 -6.023 6.602 1 97.81 121 GLU A O 1
ATOM 975 N N . GLY A 1 122 ? -21.078 -4.707 5.773 1 98.19 122 GLY A N 1
ATOM 976 C CA . GLY A 1 122 ? -20.562 -4.406 7.094 1 98.19 122 GLY A CA 1
ATOM 977 C C . GLY A 1 122 ? -19.469 -5.363 7.531 1 98.19 122 GLY A C 1
ATOM 978 O O . GLY A 1 122 ? -18.953 -5.273 8.656 1 98.19 122 GLY A O 1
ATOM 979 N N . ALA A 1 123 ? -19.109 -6.281 6.684 1 98.75 123 ALA A N 1
ATOM 980 C CA . ALA A 1 123 ? -18.016 -7.203 7.004 1 98.75 123 ALA A CA 1
ATOM 981 C C . ALA A 1 123 ? -16.656 -6.531 6.848 1 98.75 123 ALA A C 1
ATOM 983 O O . ALA A 1 123 ? -16.453 -5.758 5.906 1 98.75 123 ALA A O 1
ATOM 984 N N . ILE A 1 124 ? -15.695 -6.84 7.793 1 98.94 124 ILE A N 1
ATOM 985 C CA . ILE A 1 124 ? -14.352 -6.266 7.738 1 98.94 124 ILE A CA 1
ATOM 986 C C . ILE A 1 124 ? -13.562 -6.91 6.602 1 98.94 124 ILE A C 1
ATOM 988 O O . ILE A 1 124 ? -13.406 -8.133 6.562 1 98.94 124 ILE A O 1
ATOM 992 N N . VAL A 1 125 ? -13.078 -6.074 5.711 1 98.94 125 VAL A N 1
ATOM 993 C CA . VAL A 1 125 ? -12.266 -6.605 4.621 1 98.94 125 VAL A CA 1
ATOM 994 C C . VAL A 1 125 ? -10.789 -6.367 4.914 1 98.94 125 VAL A C 1
ATOM 996 O O . VAL A 1 125 ? -9.922 -7.078 4.391 1 98.94 125 VAL A O 1
ATOM 999 N N . LEU A 1 126 ? -10.5 -5.371 5.688 1 98.94 126 LEU A N 1
ATOM 1000 C CA . LEU A 1 126 ? -9.125 -5.043 6.062 1 98.94 126 LEU A CA 1
ATOM 1001 C C . LEU A 1 126 ? -9.07 -4.449 7.465 1 98.94 126 LEU A C 1
ATOM 1003 O O . LEU A 1 126 ? -9.875 -3.576 7.805 1 98.94 126 LEU A O 1
ATOM 1007 N N . GLU A 1 127 ? -8.203 -4.957 8.297 1 99 127 GLU A N 1
ATOM 1008 C CA . GLU A 1 127 ? -7.781 -4.348 9.555 1 99 127 GLU A CA 1
ATOM 1009 C C . GLU A 1 127 ? -6.355 -3.814 9.453 1 99 127 GLU A C 1
ATOM 1011 O O . GLU A 1 127 ? -5.469 -4.484 8.914 1 99 127 GLU A O 1
ATOM 1016 N N . ALA A 1 128 ? -6.211 -2.648 9.984 1 98.94 128 ALA A N 1
ATOM 1017 C CA . ALA A 1 128 ? -4.887 -2.049 9.836 1 98.94 128 ALA A CA 1
ATOM 1018 C C . ALA A 1 128 ? -4.535 -1.182 11.039 1 98.94 128 ALA A C 1
ATOM 1020 O O . ALA A 1 128 ? -5.422 -0.761 11.789 1 98.94 128 ALA A O 1
ATOM 1021 N N . GLU A 1 129 ? -3.281 -1.04 11.242 1 98.94 129 GLU A N 1
ATOM 1022 C CA . GLU A 1 129 ? -2.711 -0.055 12.156 1 98.94 129 GLU A CA 1
ATOM 1023 C C . GLU A 1 129 ? -1.616 0.762 11.477 1 98.94 129 GLU A C 1
ATOM 1025 O O . GLU A 1 129 ? -0.926 0.264 10.586 1 98.94 129 GLU A O 1
ATOM 1030 N N . THR A 1 130 ? -1.533 1.994 11.883 1 98.94 130 THR A N 1
ATOM 1031 C CA . THR A 1 130 ? -0.432 2.824 11.406 1 98.94 130 THR A CA 1
ATOM 1032 C C . THR A 1 130 ? 0.159 3.645 12.547 1 98.94 130 THR A C 1
ATOM 1034 O O . THR A 1 130 ? -0.545 3.994 13.5 1 98.94 130 THR A O 1
ATOM 1037 N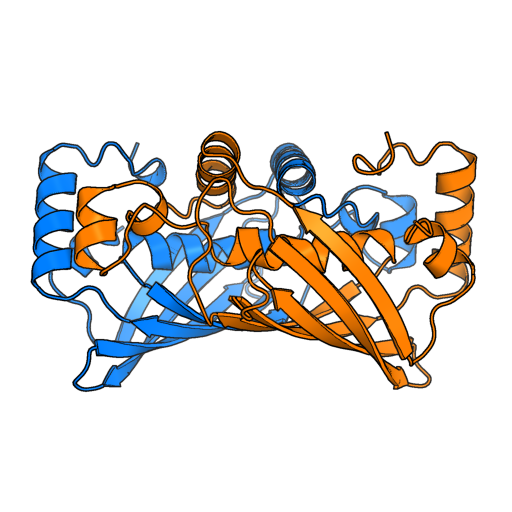 N . THR A 1 131 ? 1.442 3.805 12.5 1 98.94 131 THR A N 1
ATOM 1038 C CA . THR A 1 131 ? 2.189 4.73 13.344 1 98.94 131 THR A CA 1
ATOM 1039 C C . THR A 1 131 ? 2.783 5.863 12.508 1 98.94 131 THR A C 1
ATOM 1041 O O . THR A 1 131 ? 3.031 5.695 11.312 1 98.94 131 THR A O 1
ATOM 1044 N N . GLY A 1 132 ? 2.906 7.012 13.117 1 98.81 132 GLY A N 1
ATOM 1045 C CA . GLY A 1 132 ? 3.463 8.133 12.391 1 98.81 132 GLY A CA 1
ATOM 1046 C C . GLY A 1 132 ? 3.564 9.398 13.219 1 98.81 132 GLY A C 1
ATOM 1047 O O . GLY A 1 132 ? 3.566 9.336 14.453 1 98.81 132 GLY A O 1
ATOM 1048 N N . ILE A 1 133 ? 3.797 10.516 12.539 1 98.75 133 ILE A N 1
ATOM 1049 C CA . ILE A 1 133 ? 3.967 11.82 13.164 1 98.75 133 ILE A CA 1
ATOM 1050 C C . ILE A 1 133 ? 2.891 12.781 12.656 1 98.75 133 ILE A C 1
ATOM 1052 O O . ILE A 1 133 ? 2.674 12.898 11.445 1 98.75 133 ILE A O 1
ATOM 1056 N N . LEU A 1 134 ? 2.246 13.438 13.555 1 98.75 134 LEU A N 1
ATOM 1057 C CA . LEU A 1 134 ? 1.218 14.422 13.234 1 98.75 134 LEU A CA 1
ATOM 1058 C C . LEU A 1 134 ? 1.844 15.727 12.742 1 98.75 134 LEU A C 1
ATOM 1060 O O . LEU A 1 134 ? 3.004 16.016 13.055 1 98.75 134 LEU A O 1
ATOM 1064 N N . PRO A 1 135 ? 1.039 16.469 11.953 1 98.69 135 PRO A N 1
ATOM 1065 C CA . PRO A 1 135 ? 1.547 17.797 11.633 1 98.69 135 PRO A CA 1
ATOM 1066 C C . PRO A 1 135 ? 1.636 18.703 12.859 1 98.69 135 PRO A C 1
ATOM 1068 O O . PRO A 1 135 ? 0.698 18.766 13.656 1 98.69 135 PRO A O 1
ATOM 1071 N N . GLY A 1 136 ? 2.789 19.328 13.008 1 97.81 136 GLY A N 1
ATOM 1072 C CA . GLY A 1 136 ? 2.965 20.312 14.07 1 97.81 136 GLY A CA 1
ATOM 1073 C C . GLY A 1 136 ? 2.424 21.688 13.703 1 97.81 136 GLY A C 1
ATOM 1074 O O . GLY A 1 136 ? 1.642 21.828 12.758 1 97.81 136 GLY A O 1
ATOM 1075 N N . GLU A 1 137 ? 2.809 22.641 14.492 1 97.75 137 GLU A N 1
ATOM 1076 C CA . GLU A 1 137 ? 2.287 24 14.328 1 97.75 137 GLU A CA 1
ATOM 1077 C C . GLU A 1 137 ? 2.637 24.562 12.953 1 97.75 137 GLU A C 1
ATOM 1079 O O . GLU A 1 137 ? 1.778 25.125 12.273 1 97.75 137 GLU A O 1
ATOM 1084 N N . LYS A 1 138 ? 3.869 24.469 12.555 1 98.31 138 LYS A N 1
ATOM 1085 C CA . LYS A 1 138 ? 4.309 25.016 11.281 1 98.31 138 LYS A CA 1
ATOM 1086 C C . LYS A 1 138 ? 3.635 24.312 10.109 1 98.31 138 LYS A C 1
ATOM 1088 O O . LYS A 1 138 ? 3.229 24.953 9.141 1 98.31 138 LYS A O 1
ATOM 1093 N N . GLU A 1 139 ? 3.555 23.016 10.234 1 98.5 139 GLU A N 1
ATOM 1094 C CA . GLU A 1 139 ? 2.879 22.25 9.195 1 98.5 139 GLU A CA 1
ATOM 1095 C C . GLU A 1 139 ? 1.403 22.609 9.102 1 98.5 139 GLU A C 1
ATOM 1097 O O . GLU A 1 139 ? 0.859 22.75 8 1 98.5 139 GLU A O 1
ATOM 1102 N N . ARG A 1 140 ? 0.757 22.797 10.211 1 98.62 140 ARG A N 1
ATOM 1103 C CA . ARG A 1 140 ? -0.654 23.172 10.227 1 98.62 140 ARG A CA 1
ATOM 1104 C C . ARG A 1 140 ? -0.864 24.547 9.625 1 98.62 140 ARG A C 1
ATOM 1106 O O . ARG A 1 140 ? -1.842 24.781 8.914 1 98.62 140 ARG A O 1
ATOM 1113 N N . ALA A 1 141 ? 0.02 25.406 9.93 1 98.69 141 ALA A N 1
ATOM 1114 C CA . ALA A 1 141 ? -0.05 26.734 9.336 1 98.69 141 ALA A CA 1
ATOM 1115 C C . ALA A 1 141 ? 0.059 26.672 7.82 1 98.69 141 ALA A C 1
ATOM 1117 O O . ALA A 1 141 ? -0.659 27.391 7.109 1 98.69 141 ALA A O 1
ATOM 1118 N N . ARG A 1 142 ? 0.969 25.859 7.34 1 98.31 142 ARG A N 1
ATOM 1119 C CA . ARG A 1 142 ? 1.123 25.703 5.898 1 98.31 142 ARG A CA 1
ATOM 1120 C C . ARG A 1 142 ? -0.129 25.094 5.277 1 98.31 142 ARG A C 1
ATOM 1122 O O . ARG A 1 142 ? -0.542 25.484 4.188 1 98.31 142 ARG A O 1
ATOM 1129 N N . LEU A 1 143 ? -0.729 24.109 5.961 1 97.94 143 LEU A N 1
ATOM 1130 C CA . LEU A 1 143 ? -1.984 23.531 5.484 1 97.94 143 LEU A CA 1
ATOM 1131 C C . LEU A 1 143 ? -3.057 24.609 5.363 1 97.94 143 LEU A C 1
ATOM 1133 O O . LEU A 1 143 ? -3.795 24.641 4.375 1 97.94 143 LEU A O 1
ATOM 1137 N N . ALA A 1 144 ? -3.107 25.453 6.309 1 98.19 144 ALA A N 1
ATOM 1138 C CA . ALA A 1 144 ? -4.086 26.531 6.293 1 98.19 144 ALA A CA 1
ATOM 1139 C C . ALA A 1 144 ? -3.855 27.469 5.109 1 98.19 144 ALA A C 1
ATOM 1141 O O . ALA A 1 144 ? -4.809 27.891 4.445 1 98.19 144 ALA A O 1
ATOM 1142 N N . GLU A 1 145 ? -2.611 27.797 4.906 1 97.88 145 GLU A N 1
ATOM 1143 C CA . GLU A 1 145 ? -2.262 28.625 3.76 1 97.88 145 GLU A CA 1
ATOM 1144 C C . GLU A 1 145 ? -2.695 27.969 2.451 1 97.88 145 GLU A C 1
ATOM 1146 O O . GLU A 1 145 ? -3.248 28.641 1.573 1 97.88 145 GLU A O 1
ATOM 1151 N N . MET A 1 146 ? -2.436 26.688 2.342 1 96.81 146 MET A N 1
ATOM 1152 C CA . MET A 1 146 ? -2.771 25.953 1.125 1 96.81 146 MET A CA 1
ATOM 1153 C C . MET A 1 146 ? -4.277 25.953 0.882 1 96.81 146 MET A C 1
ATOM 1155 O O . MET A 1 146 ? -4.727 26.172 -0.245 1 96.81 146 MET A O 1
ATOM 1159 N N . VAL A 1 147 ? -5.023 25.734 1.922 1 95.75 147 VAL A N 1
ATOM 1160 C CA . VAL A 1 147 ? -6.477 25.734 1.81 1 95.75 147 VAL A CA 1
ATOM 1161 C C . VAL A 1 147 ? -6.961 27.125 1.385 1 95.75 147 VAL A C 1
ATOM 1163 O O . VAL A 1 147 ? -7.82 27.234 0.509 1 95.75 147 VAL A O 1
ATOM 1166 N N . ALA A 1 148 ? -6.406 28.125 1.99 1 96.12 148 ALA A N 1
ATOM 1167 C CA . ALA A 1 148 ? -6.773 29.5 1.655 1 96.12 148 ALA A CA 1
ATOM 1168 C C . ALA A 1 148 ? -6.48 29.797 0.189 1 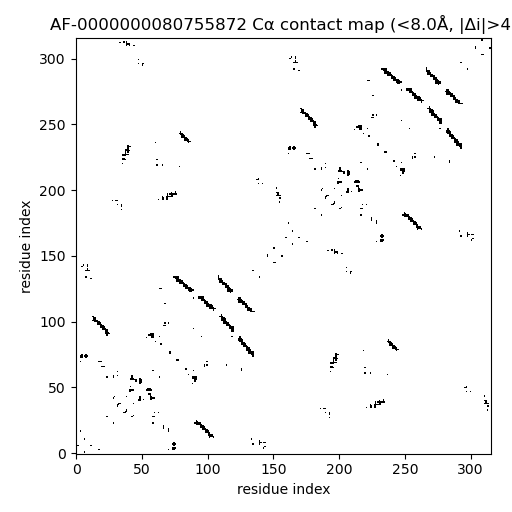96.12 148 ALA A C 1
ATOM 1170 O O . ALA A 1 148 ? -7.195 30.594 -0.443 1 96.12 148 ALA A O 1
ATOM 1171 N N . GLU A 1 149 ? -5.492 29.156 -0.352 1 94.75 149 GLU A N 1
ATOM 1172 C CA . GLU A 1 149 ? -5.07 29.391 -1.729 1 94.75 149 GLU A CA 1
ATOM 1173 C C . GLU A 1 149 ? -5.789 28.453 -2.695 1 94.75 149 GLU A C 1
ATOM 1175 O O . GLU A 1 149 ? -5.449 28.391 -3.877 1 94.75 149 GLU A O 1
ATOM 1180 N N . GLY A 1 150 ? -6.727 27.656 -2.209 1 93.06 150 GLY A N 1
ATOM 1181 C CA . GLY A 1 150 ? -7.504 26.766 -3.057 1 93.06 150 GLY A CA 1
ATOM 1182 C C . GLY A 1 150 ? -6.977 25.344 -3.066 1 93.06 150 GLY A C 1
ATOM 1183 O O . GLY A 1 150 ? -7.41 24.516 -3.875 1 93.06 150 GLY A O 1
ATOM 1184 N N . ASP A 1 151 ? -5.906 25.078 -2.279 1 92.62 151 ASP A N 1
ATOM 1185 C CA . ASP A 1 151 ? -5.324 23.766 -2.076 1 92.62 151 ASP A CA 1
ATOM 1186 C C . ASP A 1 151 ? -4.961 23.109 -3.408 1 92.62 151 ASP A C 1
ATOM 1188 O O . ASP A 1 151 ? -5.387 21.984 -3.695 1 92.62 151 ASP A O 1
ATOM 1192 N N . PRO A 1 152 ? -4.117 23.672 -4.191 1 90.5 152 PRO A N 1
ATOM 1193 C CA . PRO A 1 152 ? -3.91 23.281 -5.59 1 90.5 152 PRO A CA 1
ATOM 1194 C C . PRO A 1 152 ? -3.355 21.875 -5.738 1 90.5 152 PRO A C 1
ATOM 1196 O O . PRO A 1 152 ? -3.521 21.25 -6.789 1 90.5 152 PRO A O 1
ATOM 1199 N N . THR A 1 153 ? -2.684 21.328 -4.707 1 92 153 THR A N 1
ATOM 1200 C CA . THR A 1 153 ? -2.08 20 -4.844 1 92 153 THR A CA 1
ATOM 1201 C C . THR A 1 153 ? -3.027 18.922 -4.336 1 92 153 THR A C 1
ATOM 1203 O O . THR A 1 153 ? -2.697 17.734 -4.367 1 92 153 THR A O 1
ATOM 1206 N N . ASN A 1 154 ? -4.18 19.266 -3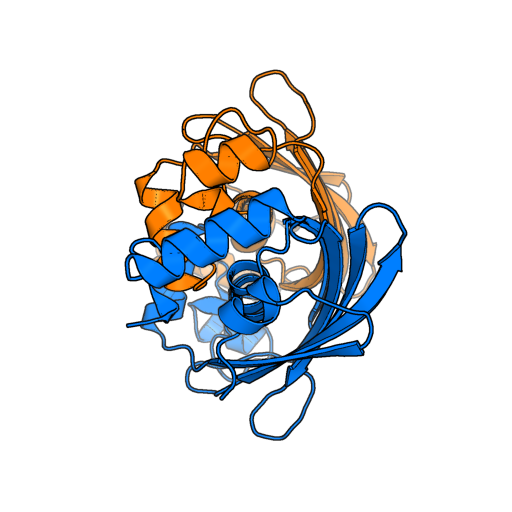.832 1 93.56 154 ASN A N 1
ATOM 1207 C CA . ASN A 1 154 ? -5.164 18.328 -3.305 1 93.56 154 ASN A CA 1
ATOM 1208 C C . ASN A 1 154 ? -6.238 18.016 -4.34 1 93.56 154 ASN A C 1
ATOM 1210 O O . ASN A 1 154 ? -7.207 18.75 -4.488 1 93.56 154 ASN A O 1
ATOM 1214 N N . GLY A 1 155 ? -6.078 16.875 -4.973 1 89.81 155 GLY A N 1
ATOM 1215 C CA . GLY A 1 155 ? -7.012 16.484 -6.016 1 89.81 155 GLY A CA 1
ATOM 1216 C C . GLY A 1 155 ? -8.328 15.977 -5.469 1 89.81 155 GLY A C 1
ATOM 1217 O O . GLY A 1 155 ? -9.258 15.703 -6.23 1 89.81 155 GLY A O 1
ATOM 1218 N N . ALA A 1 156 ? -8.359 15.672 -4.18 1 76.88 156 ALA A N 1
ATOM 1219 C CA . ALA A 1 156 ? -9.586 15.148 -3.584 1 76.88 156 ALA A CA 1
ATOM 1220 C C . ALA A 1 156 ? -10.617 16.25 -3.396 1 76.88 156 ALA A C 1
ATOM 1222 O O . ALA A 1 156 ? -11.797 15.977 -3.148 1 76.88 156 ALA A O 1
ATOM 1223 N N . SER A 1 157 ? -10.273 17.562 -3.189 1 57.56 157 SER A N 1
ATOM 1224 C CA . SER A 1 157 ? -11.133 18.688 -2.857 1 57.56 157 SER A CA 1
ATOM 1225 C C . SER A 1 157 ? -12.008 19.078 -4.043 1 57.56 157 SER A C 1
ATOM 1227 O O . SER A 1 157 ? -12.992 19.812 -3.881 1 57.56 157 SER A O 1
ATOM 1229 N N . TYR A 1 158 ? -11.719 18.703 -5.324 1 44.75 158 TYR A N 1
ATOM 1230 C CA . TYR A 1 158 ? -12.492 19.375 -6.363 1 44.75 158 TYR A CA 1
ATOM 1231 C C . TYR A 1 158 ? -13.438 18.391 -7.059 1 44.75 158 TYR A C 1
ATOM 1233 O O . TYR A 1 158 ? -13.133 17.203 -7.168 1 44.75 158 TYR A O 1
ATOM 1241 N N . MET B 1 1 ? 18.344 -12.344 -15.82 1 46.94 1 MET B N 1
ATOM 1242 C CA . MET B 1 1 ? 17.531 -12.266 -14.609 1 46.94 1 MET B CA 1
ATOM 1243 C C . MET B 1 1 ? 16.375 -13.266 -14.664 1 46.94 1 MET B C 1
ATOM 1245 O O . MET B 1 1 ? 15.711 -13.398 -15.695 1 46.94 1 MET B O 1
ATOM 1249 N N . GLU B 1 2 ? 16.406 -14.297 -13.781 1 61.97 2 GLU B N 1
ATOM 1250 C CA . GLU B 1 2 ? 15.383 -15.336 -13.82 1 61.97 2 GLU B CA 1
ATOM 1251 C C . GLU B 1 2 ? 13.984 -14.734 -13.82 1 61.97 2 GLU B C 1
ATOM 1253 O O . GLU B 1 2 ? 13.734 -13.734 -13.141 1 61.97 2 GLU B O 1
ATOM 1258 N N . ASN B 1 3 ? 13.172 -15.07 -14.797 1 87.5 3 ASN B N 1
ATOM 1259 C CA . ASN B 1 3 ? 11.773 -14.664 -14.867 1 87.5 3 ASN B CA 1
ATOM 1260 C C . ASN B 1 3 ? 10.992 -15.117 -13.633 1 87.5 3 ASN B C 1
ATOM 1262 O O . ASN B 1 3 ? 10.883 -16.312 -13.375 1 87.5 3 ASN B O 1
ATOM 1266 N N . LEU B 1 4 ? 10.68 -14.266 -12.766 1 95.62 4 LEU B N 1
ATOM 1267 C CA . LEU B 1 4 ? 10.039 -14.531 -11.484 1 95.62 4 LEU B CA 1
ATOM 1268 C C . LEU B 1 4 ? 8.867 -15.5 -11.648 1 95.62 4 LEU B C 1
ATOM 1270 O O . LEU B 1 4 ? 8.711 -16.422 -10.844 1 95.62 4 LEU B O 1
ATOM 1274 N N . ARG B 1 5 ? 8.102 -15.32 -12.672 1 96.25 5 ARG B N 1
ATOM 1275 C CA . ARG B 1 5 ? 6.926 -16.156 -12.883 1 96.25 5 ARG B CA 1
ATOM 1276 C C . ARG B 1 5 ? 7.324 -17.578 -13.258 1 96.25 5 ARG B C 1
ATOM 1278 O O . ARG B 1 5 ? 6.668 -18.531 -12.844 1 96.25 5 ARG B O 1
ATOM 1285 N N . LEU B 1 6 ? 8.383 -17.688 -14.047 1 96.06 6 LEU B N 1
ATOM 1286 C CA . LEU B 1 6 ? 8.867 -19.016 -14.391 1 96.06 6 LEU B CA 1
ATOM 1287 C C . LEU B 1 6 ? 9.312 -19.781 -13.148 1 96.06 6 LEU B C 1
ATOM 1289 O O . LEU B 1 6 ? 9.07 -20.984 -13.023 1 96.06 6 LEU B O 1
ATOM 1293 N N . ARG B 1 7 ? 9.93 -19.078 -12.25 1 96.75 7 ARG B N 1
ATOM 1294 C CA . ARG B 1 7 ? 10.32 -19.703 -10.984 1 96.75 7 ARG B CA 1
ATOM 1295 C C . ARG B 1 7 ? 9.102 -20.172 -10.211 1 96.75 7 ARG B C 1
ATOM 1297 O O . ARG B 1 7 ? 9.133 -21.234 -9.57 1 96.75 7 ARG B O 1
ATOM 1304 N N . ALA B 1 8 ? 8.109 -19.391 -10.172 1 97.75 8 ALA B N 1
ATOM 1305 C CA . ALA B 1 8 ? 6.871 -19.75 -9.477 1 97.75 8 ALA B CA 1
ATOM 1306 C C . ALA B 1 8 ? 6.242 -21 -10.086 1 97.75 8 ALA B C 1
ATOM 1308 O O . ALA B 1 8 ? 5.734 -21.859 -9.359 1 97.75 8 ALA B O 1
ATOM 1309 N N . ILE B 1 9 ? 6.277 -21.078 -11.43 1 98.06 9 ILE B N 1
ATOM 1310 C CA . ILE B 1 9 ? 5.695 -22.203 -12.141 1 98.06 9 ILE B CA 1
ATOM 1311 C C . ILE B 1 9 ? 6.406 -23.5 -11.734 1 98.06 9 ILE B C 1
ATOM 1313 O O . ILE B 1 9 ? 5.766 -24.531 -11.578 1 98.06 9 ILE B O 1
ATOM 1317 N N . GLU B 1 10 ? 7.68 -23.375 -11.492 1 97.62 10 GLU B N 1
ATOM 1318 C CA . GLU B 1 10 ? 8.484 -24.547 -11.125 1 97.62 10 GLU B CA 1
ATOM 1319 C C . GLU B 1 10 ? 8.172 -25 -9.703 1 97.62 10 GLU B C 1
ATOM 1321 O O . GLU B 1 10 ? 8.445 -26.141 -9.336 1 97.62 10 GLU B O 1
ATOM 1326 N N . GLY B 1 11 ? 7.645 -24.125 -8.93 1 97.88 11 GLY B N 1
ATOM 1327 C CA . GLY B 1 11 ? 7.402 -24.391 -7.52 1 97.88 11 GLY B CA 1
ATOM 1328 C C . GLY B 1 11 ? 8.312 -23.609 -6.594 1 97.88 11 GLY B C 1
ATOM 1329 O O . GLY B 1 11 ? 9.539 -23.688 -6.711 1 97.88 11 GLY B O 1
ATOM 1330 N N . LEU B 1 12 ? 7.723 -22.922 -5.656 1 98.38 12 LEU B N 1
ATOM 1331 C CA . LEU B 1 12 ? 8.469 -22.078 -4.738 1 98.38 12 LEU B CA 1
ATOM 1332 C C . LEU B 1 12 ? 8.875 -22.844 -3.488 1 98.38 12 LEU B C 1
ATOM 1334 O O . LEU B 1 12 ? 8.172 -23.781 -3.066 1 98.38 12 LEU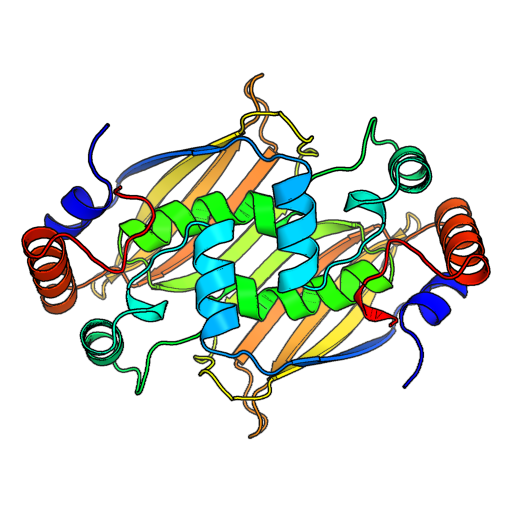 B O 1
ATOM 1338 N N . ARG B 1 13 ? 9.969 -22.484 -2.883 1 97.88 13 ARG B N 1
ATOM 1339 C CA . ARG B 1 13 ? 10.484 -23.141 -1.689 1 97.88 13 ARG B CA 1
ATOM 1340 C C . ARG B 1 13 ? 11.039 -22.109 -0.701 1 97.88 13 ARG B C 1
ATOM 1342 O O . ARG B 1 13 ? 11.328 -20.969 -1.071 1 97.88 13 ARG B O 1
ATOM 1349 N N . LYS B 1 14 ? 11.086 -22.609 0.557 1 98.38 14 LYS B N 1
ATOM 1350 C CA . LYS B 1 14 ? 11.773 -21.797 1.558 1 98.38 14 LYS B CA 1
ATOM 1351 C C . LYS B 1 14 ? 13.18 -21.438 1.092 1 98.38 14 LYS B C 1
ATOM 1353 O O . LYS B 1 14 ? 13.906 -22.266 0.563 1 98.38 14 LYS B O 1
ATOM 1358 N N . GLY B 1 15 ? 13.531 -20.141 1.212 1 98.5 15 GLY B N 1
ATOM 1359 C CA . GLY B 1 15 ? 14.852 -19.688 0.815 1 98.5 15 GLY B CA 1
ATOM 1360 C C . GLY B 1 15 ? 14.875 -19.016 -0.545 1 98.5 15 GLY B C 1
ATOM 1361 O O . GLY B 1 15 ? 15.836 -18.328 -0.886 1 98.5 15 GLY B O 1
ATOM 1362 N N . ASP B 1 16 ? 13.852 -19.266 -1.405 1 98.5 16 ASP B N 1
ATOM 1363 C CA . ASP B 1 16 ? 13.773 -18.531 -2.67 1 98.5 16 ASP B CA 1
ATOM 1364 C C . ASP B 1 16 ? 13.867 -17.031 -2.443 1 98.5 16 ASP B C 1
ATOM 1366 O O . ASP B 1 16 ? 13.266 -16.5 -1.506 1 98.5 16 ASP B O 1
ATOM 1370 N N . SER B 1 17 ? 14.664 -16.344 -3.273 1 98.38 17 SER B N 1
ATOM 1371 C CA . SER B 1 17 ? 14.875 -14.906 -3.172 1 98.38 17 SER B CA 1
ATOM 1372 C C . SER B 1 17 ? 14.703 -14.227 -4.523 1 98.38 17 SER B C 1
ATOM 1374 O O . SER B 1 17 ? 15.094 -14.773 -5.559 1 98.38 17 SER B O 1
ATOM 1376 N N . PHE B 1 18 ? 14.141 -13.062 -4.488 1 98.56 18 PHE B N 1
ATOM 1377 C CA . PHE B 1 18 ? 13.828 -12.305 -5.691 1 98.56 18 PHE B CA 1
ATOM 1378 C C . PHE B 1 18 ? 14.234 -10.844 -5.531 1 98.56 18 PHE B C 1
ATOM 1380 O O . PHE B 1 18 ? 14.312 -10.336 -4.41 1 98.56 18 PHE B O 1
ATOM 1387 N N . THR B 1 19 ? 14.539 -10.203 -6.664 1 98.38 19 THR B N 1
ATOM 1388 C CA . THR B 1 19 ? 14.953 -8.805 -6.633 1 98.38 19 THR B CA 1
ATOM 1389 C C . THR B 1 19 ? 14.352 -8.031 -7.805 1 98.38 19 THR B C 1
ATOM 1391 O O . THR B 1 19 ? 14.273 -8.547 -8.922 1 98.38 19 THR B O 1
ATOM 1394 N N . VAL B 1 20 ? 13.859 -6.859 -7.543 1 98.19 20 VAL B N 1
ATOM 1395 C CA . VAL B 1 20 ? 13.484 -5.91 -8.586 1 98.19 20 VAL B CA 1
ATOM 1396 C C . VAL B 1 20 ? 13.977 -4.512 -8.219 1 98.19 20 VAL B C 1
ATOM 1398 O O . VAL B 1 20 ? 14.25 -4.23 -7.047 1 98.19 20 VAL B O 1
ATOM 1401 N N . SER B 1 21 ? 14.156 -3.668 -9.18 1 98.56 21 SER B N 1
ATOM 1402 C CA . SER B 1 21 ? 14.523 -2.273 -8.969 1 98.56 21 SER B CA 1
ATOM 1403 C C . SER B 1 21 ? 13.578 -1.331 -9.703 1 98.56 21 SER B C 1
ATOM 1405 O O . SER B 1 21 ? 13.008 -1.7 -10.734 1 98.56 21 SER B O 1
ATOM 1407 N N . ARG B 1 22 ? 13.438 -0.183 -9.133 1 98.38 22 ARG B N 1
ATOM 1408 C CA . ARG B 1 22 ? 12.555 0.829 -9.703 1 98.38 22 ARG B CA 1
ATOM 1409 C C . ARG B 1 22 ? 13.094 2.232 -9.453 1 98.38 22 ARG B C 1
ATOM 1411 O O . ARG B 1 22 ? 13.727 2.486 -8.422 1 98.38 22 ARG B O 1
ATOM 1418 N N . THR B 1 23 ? 12.906 3.1 -10.438 1 98.75 23 THR B N 1
ATOM 1419 C CA . THR B 1 23 ? 13.086 4.539 -10.297 1 98.75 23 THR B CA 1
ATOM 1420 C C . THR B 1 23 ? 11.766 5.277 -10.516 1 98.75 23 THR B C 1
ATOM 1422 O O . THR B 1 23 ? 11.156 5.152 -11.578 1 98.75 23 THR B O 1
ATOM 1425 N N . PHE B 1 24 ? 11.352 6.012 -9.539 1 98.62 24 PHE B N 1
ATOM 1426 C CA . PHE B 1 24 ? 10.086 6.734 -9.68 1 98.62 24 PHE B CA 1
ATOM 1427 C C . PHE B 1 24 ? 10.328 8.141 -10.211 1 98.62 24 PHE B C 1
ATOM 1429 O O . PHE B 1 24 ? 11.266 8.82 -9.797 1 98.62 24 PHE B O 1
ATOM 1436 N N . SER B 1 25 ? 9.469 8.57 -11.125 1 98.56 25 SER B N 1
ATOM 1437 C CA . SER B 1 25 ? 9.43 9.938 -11.625 1 98.56 25 SER B CA 1
ATOM 1438 C C . SER B 1 25 ? 8.344 10.75 -10.93 1 98.56 25 SER B C 1
ATOM 1440 O O . SER B 1 25 ? 7.535 10.203 -10.18 1 98.56 25 SER B O 1
ATOM 1442 N N . MET B 1 26 ? 8.422 12.086 -11.195 1 97.81 26 MET B N 1
ATOM 1443 C CA . MET B 1 26 ? 7.352 12.922 -10.664 1 97.81 26 MET B CA 1
ATOM 1444 C C . MET B 1 26 ? 6 12.523 -11.242 1 97.81 26 MET B C 1
ATOM 1446 O O . MET B 1 26 ? 4.977 12.609 -10.57 1 97.81 26 MET B O 1
ATOM 1450 N N . ASP B 1 27 ? 6.035 12.062 -12.5 1 98.31 27 ASP B N 1
ATOM 1451 C CA . ASP B 1 27 ? 4.801 11.57 -13.102 1 98.31 27 ASP B CA 1
ATOM 1452 C C . ASP B 1 27 ? 4.266 10.359 -12.344 1 98.31 27 ASP B C 1
ATOM 1454 O O . ASP B 1 27 ? 3.055 10.227 -12.156 1 98.31 27 ASP B O 1
ATOM 1458 N N . ASP B 1 28 ? 5.125 9.469 -11.906 1 98.69 28 ASP B N 1
ATOM 1459 C CA . ASP B 1 28 ? 4.707 8.328 -11.102 1 98.69 28 ASP B CA 1
ATOM 1460 C C . ASP B 1 28 ? 4.043 8.781 -9.805 1 98.69 28 ASP B C 1
ATOM 1462 O O . ASP B 1 28 ? 3.014 8.234 -9.406 1 98.69 28 ASP B O 1
ATOM 1466 N N . ILE B 1 29 ? 4.652 9.766 -9.18 1 98.56 29 ILE B N 1
ATOM 1467 C CA . ILE B 1 29 ? 4.129 10.305 -7.926 1 98.56 29 ILE B CA 1
ATOM 1468 C C . ILE B 1 29 ? 2.729 10.875 -8.156 1 98.56 29 ILE B C 1
ATOM 1470 O O . ILE B 1 29 ? 1.802 10.586 -7.395 1 98.56 29 ILE B O 1
ATOM 1474 N N . HIS B 1 30 ? 2.557 11.594 -9.25 1 98.12 30 HIS B N 1
ATOM 1475 C CA . HIS B 1 30 ? 1.263 12.18 -9.57 1 98.12 30 HIS B CA 1
ATOM 1476 C C . HIS B 1 30 ? 0.226 11.109 -9.875 1 98.12 30 HIS B C 1
ATOM 1478 O O . HIS B 1 30 ? -0.92 11.195 -9.43 1 98.12 30 HIS B O 1
ATOM 1484 N N . GLN B 1 31 ? 0.603 10.148 -10.633 1 98.44 31 GLN B N 1
ATOM 1485 C CA . GLN B 1 31 ? -0.309 9.062 -10.977 1 98.44 31 GLN B CA 1
ATOM 1486 C C . GLN B 1 31 ? -0.749 8.297 -9.734 1 98.44 31 GLN B C 1
ATOM 1488 O O . GLN B 1 31 ? -1.928 7.973 -9.586 1 98.44 31 GLN B O 1
ATOM 1493 N N . PHE B 1 32 ? 0.214 8.062 -8.82 1 98.88 32 PHE B N 1
ATOM 1494 C CA . PHE B 1 32 ? -0.123 7.328 -7.605 1 98.88 32 PHE B CA 1
ATOM 1495 C C . PHE B 1 32 ? -1.038 8.156 -6.711 1 98.88 32 PHE B C 1
ATOM 1497 O O . PHE B 1 32 ? -1.968 7.625 -6.102 1 98.88 32 PHE B O 1
ATOM 1504 N N . ALA B 1 33 ? -0.758 9.422 -6.625 1 98.69 33 ALA B N 1
ATOM 1505 C CA . ALA B 1 33 ? -1.635 10.305 -5.863 1 98.69 33 ALA B CA 1
ATOM 1506 C C . ALA B 1 33 ? -3.066 10.242 -6.383 1 98.69 33 ALA B C 1
ATOM 1508 O O . ALA B 1 33 ? -4.016 10.164 -5.602 1 98.69 33 ALA B O 1
ATOM 1509 N N . ARG B 1 34 ? -3.217 10.227 -7.676 1 98.06 34 ARG B N 1
ATOM 1510 C CA . ARG B 1 34 ? -4.543 10.234 -8.289 1 98.06 34 ARG B CA 1
ATOM 1511 C C . ARG B 1 34 ? -5.293 8.938 -7.996 1 98.06 34 ARG B C 1
ATOM 1513 O O . ARG B 1 34 ? -6.457 8.969 -7.594 1 98.06 34 ARG B O 1
ATOM 1520 N N . ILE B 1 35 ? -4.621 7.832 -8.117 1 98.44 35 ILE B N 1
ATOM 1521 C CA . ILE B 1 35 ? -5.305 6.547 -7.992 1 98.44 35 ILE B CA 1
ATOM 1522 C C . ILE B 1 35 ? -5.531 6.227 -6.516 1 98.44 35 ILE B C 1
ATOM 1524 O O . ILE B 1 35 ? -6.559 5.656 -6.148 1 98.44 35 ILE B O 1
ATOM 1528 N N . SER B 1 36 ? -4.633 6.609 -5.621 1 98.5 36 SER B N 1
ATOM 1529 C CA . SER B 1 36 ? -4.746 6.328 -4.195 1 98.5 36 SER B CA 1
ATOM 1530 C C . SER B 1 36 ? -5.543 7.41 -3.477 1 98.5 36 SER B C 1
ATOM 1532 O O . SER B 1 36 ? -6.016 7.203 -2.357 1 98.5 36 SER B O 1
ATOM 1534 N N . ARG B 1 37 ? -5.504 8.57 -4.078 1 98.12 37 ARG B N 1
ATOM 1535 C CA . ARG B 1 37 ? -6.051 9.797 -3.5 1 98.12 37 ARG B CA 1
ATOM 1536 C C . ARG B 1 37 ? -5.27 10.203 -2.256 1 98.12 37 ARG B C 1
ATOM 1538 O O . ARG B 1 37 ? -5.809 10.867 -1.364 1 98.12 37 ARG B O 1
ATOM 1545 N N . ASP B 1 38 ? -4.109 9.711 -2.111 1 98.5 38 ASP B N 1
ATOM 1546 C CA . ASP B 1 38 ? -3.178 10.219 -1.107 1 98.5 38 ASP B CA 1
ATOM 1547 C C . ASP B 1 38 ? -2.529 11.523 -1.567 1 98.5 38 ASP B C 1
ATOM 1549 O O . ASP B 1 38 ? -1.469 11.508 -2.197 1 98.5 38 ASP B O 1
ATOM 1553 N N . TYR B 1 39 ? -3.158 12.594 -1.153 1 98.25 39 TYR B N 1
ATOM 1554 C CA . TYR B 1 39 ? -2.672 13.914 -1.528 1 98.25 39 TYR B CA 1
ATOM 1555 C C . TYR B 1 39 ? -1.96 14.586 -0.36 1 98.25 39 TYR B C 1
ATOM 1557 O O . TYR B 1 39 ? -2.078 15.797 -0.167 1 98.25 39 TYR B O 1
ATOM 1565 N N . ASN B 1 40 ? -1.293 13.812 0.459 1 98.69 40 ASN B N 1
ATOM 1566 C CA . ASN B 1 40 ? -0.419 14.398 1.474 1 98.69 40 ASN B CA 1
ATOM 1567 C C . ASN B 1 40 ? 0.556 15.398 0.866 1 98.69 40 ASN B C 1
ATOM 1569 O O . ASN B 1 40 ? 1.274 15.078 -0.081 1 98.69 40 ASN B O 1
ATOM 1573 N N . PRO B 1 41 ? 0.61 16.562 1.353 1 98.25 41 PRO B N 1
ATOM 1574 C CA . PRO B 1 41 ? 1.471 17.578 0.736 1 98.25 41 PRO B CA 1
ATOM 1575 C C . PRO B 1 41 ? 2.947 17.188 0.751 1 98.25 41 PRO B C 1
ATOM 1577 O O . PRO B 1 41 ? 3.738 17.719 -0.032 1 98.25 41 PRO B O 1
ATOM 1580 N N . VAL B 1 42 ? 3.379 16.266 1.606 1 98.62 42 VAL B N 1
ATOM 1581 C CA . VAL B 1 42 ? 4.773 15.844 1.668 1 98.62 42 VAL B CA 1
ATOM 1582 C C . VAL B 1 42 ? 5.191 15.234 0.329 1 98.62 42 VAL B C 1
ATOM 1584 O O . VAL B 1 42 ? 6.383 15.156 0.022 1 98.62 42 VAL B O 1
ATOM 1587 N N . HIS B 1 43 ? 4.227 14.812 -0.489 1 98.62 43 HIS B N 1
ATOM 1588 C CA . HIS B 1 43 ? 4.52 14.164 -1.764 1 98.62 43 HIS B CA 1
ATOM 1589 C C . HIS B 1 43 ? 4.484 15.172 -2.91 1 98.62 43 HIS B C 1
ATOM 1591 O O . HIS B 1 43 ? 4.918 14.859 -4.023 1 98.62 43 HIS B O 1
ATOM 1597 N N . LEU B 1 44 ? 3.938 16.391 -2.654 1 97.25 44 LEU B N 1
ATOM 1598 C CA . LEU B 1 44 ? 3.574 17.188 -3.816 1 97.25 44 LEU B CA 1
ATOM 1599 C C . LEU B 1 44 ? 3.928 18.656 -3.596 1 97.25 44 LEU B C 1
ATOM 1601 O O . LEU B 1 44 ? 3.922 19.453 -4.539 1 97.25 44 LEU B O 1
ATOM 1605 N N . ASP B 1 45 ? 4.18 19.062 -2.389 1 97.25 45 ASP B N 1
ATOM 1606 C CA . ASP B 1 45 ? 4.414 20.453 -2.041 1 97.25 45 ASP B CA 1
ATOM 1607 C C . ASP B 1 45 ? 5.809 20.656 -1.457 1 97.25 45 ASP B C 1
ATOM 1609 O O . ASP B 1 45 ? 6.098 20.188 -0.35 1 97.25 45 ASP B O 1
ATOM 1613 N N . VAL B 1 46 ? 6.699 21.453 -2.162 1 97.38 46 VAL B N 1
ATOM 1614 C CA . VAL B 1 46 ? 8.094 21.625 -1.781 1 97.38 46 VAL B CA 1
ATOM 1615 C C . VAL B 1 46 ? 8.18 22.312 -0.423 1 97.38 46 VAL B C 1
ATOM 1617 O O . VAL B 1 46 ? 8.844 21.828 0.492 1 97.38 46 VAL B O 1
ATOM 1620 N N . PRO B 1 47 ? 7.422 23.422 -0.225 1 97.88 47 PRO B N 1
ATOM 1621 C CA . PRO B 1 47 ? 7.504 24.078 1.085 1 97.88 47 PRO B CA 1
ATOM 1622 C C . PRO B 1 47 ? 7.09 23.156 2.229 1 97.88 47 PRO B C 1
ATOM 1624 O O . PRO B 1 47 ? 7.734 23.141 3.281 1 97.88 47 PRO B O 1
ATOM 1627 N N . TYR B 1 48 ? 6.074 22.406 2.064 1 98.5 48 TYR B N 1
ATOM 1628 C CA . TYR B 1 48 ? 5.613 21.5 3.115 1 98.5 48 TYR B CA 1
ATOM 1629 C C . TYR B 1 48 ? 6.645 20.406 3.383 1 98.5 48 TYR B C 1
ATOM 1631 O O . TYR B 1 48 ? 6.914 20.078 4.539 1 98.5 48 TYR B O 1
ATOM 1639 N N . ALA B 1 49 ? 7.168 19.812 2.322 1 98.56 49 ALA B N 1
ATOM 1640 C CA . ALA B 1 49 ? 8.211 18.797 2.477 1 98.56 49 ALA B CA 1
ATOM 1641 C C . ALA B 1 49 ? 9.398 19.344 3.268 1 98.56 49 ALA B C 1
ATOM 1643 O O . ALA B 1 49 ? 9.938 18.656 4.137 1 98.56 49 ALA B O 1
ATOM 1644 N N . GLU B 1 50 ? 9.766 20.562 2.992 1 98.31 50 GLU B N 1
ATOM 1645 C CA . GLU B 1 50 ? 10.875 21.203 3.697 1 98.31 50 GLU B CA 1
ATOM 1646 C C . GLU B 1 50 ? 10.57 21.359 5.184 1 98.31 50 GLU B C 1
ATOM 1648 O O . GLU B 1 50 ? 11.461 21.188 6.027 1 98.31 50 GLU B O 1
ATOM 1653 N N . LEU B 1 51 ? 9.352 21.719 5.477 1 98.19 51 LEU B N 1
ATOM 1654 C CA . LEU B 1 51 ? 8.93 21.844 6.871 1 98.19 51 LEU B CA 1
ATOM 1655 C C . LEU B 1 51 ? 9.078 20.516 7.602 1 98.19 51 LEU B C 1
ATOM 1657 O O . LEU B 1 51 ? 9.305 20.484 8.812 1 98.19 51 LEU B O 1
ATOM 1661 N N . ARG B 1 52 ? 8.977 19.391 6.863 1 98.12 52 ARG B N 1
ATOM 1662 C CA . ARG B 1 52 ? 9.125 18.062 7.434 1 98.12 52 ARG B CA 1
ATOM 1663 C C . ARG B 1 52 ? 10.57 17.594 7.371 1 98.12 52 ARG B C 1
ATOM 1665 O O . ARG B 1 52 ? 10.859 16.406 7.586 1 98.12 52 ARG B O 1
ATOM 1672 N N . ASN B 1 53 ? 11.445 18.484 6.961 1 97.94 53 ASN B N 1
ATOM 1673 C CA . ASN B 1 53 ? 12.891 18.281 6.945 1 97.94 53 ASN B CA 1
ATOM 1674 C C . ASN B 1 53 ? 13.32 17.359 5.816 1 97.94 53 ASN B C 1
ATOM 1676 O O . ASN B 1 53 ? 14.273 16.594 5.969 1 97.94 53 ASN B O 1
ATOM 1680 N N . PHE B 1 54 ? 12.578 17.328 4.816 1 98.56 54 PHE B N 1
ATOM 1681 C CA . PHE B 1 54 ? 12.992 16.625 3.602 1 98.56 54 PHE B CA 1
ATOM 1682 C C . PHE B 1 54 ? 13.594 17.609 2.598 1 98.56 54 PHE B C 1
ATOM 1684 O O . PHE B 1 54 ? 13.172 18.766 2.51 1 98.56 54 PHE B O 1
ATOM 1691 N N . ARG B 1 55 ? 14.516 17.109 1.847 1 97.56 55 ARG B N 1
ATOM 1692 C CA . ARG B 1 55 ? 15.188 17.984 0.904 1 97.56 55 ARG B CA 1
ATOM 1693 C C . ARG B 1 55 ? 14.312 18.25 -0.321 1 97.56 55 ARG B C 1
ATOM 1695 O O . ARG B 1 55 ? 14.57 19.172 -1.086 1 97.56 55 ARG B O 1
ATOM 1702 N N . ALA B 1 56 ? 13.383 17.469 -0.579 1 97.81 56 ALA B N 1
ATOM 1703 C CA . ALA B 1 56 ? 12.391 17.516 -1.654 1 97.81 56 ALA B CA 1
ATOM 1704 C C . ALA B 1 56 ? 11.18 16.656 -1.333 1 97.81 56 ALA B C 1
ATOM 1706 O O . ALA B 1 56 ? 11.203 15.875 -0.372 1 97.81 56 ALA B O 1
ATOM 1707 N N . PRO B 1 57 ? 10.055 16.859 -2.076 1 98 57 PRO B N 1
ATOM 1708 C CA . PRO B 1 57 ? 8.938 15.93 -1.905 1 98 57 PRO B CA 1
ATOM 1709 C C . PRO B 1 57 ? 9.367 14.477 -2.033 1 98 57 PRO B C 1
ATOM 1711 O O . PRO B 1 57 ? 10.219 14.148 -2.859 1 98 57 PRO B O 1
ATOM 1714 N N . ILE B 1 58 ? 8.766 13.602 -1.214 1 98.75 58 ILE B N 1
ATOM 1715 C CA . ILE B 1 58 ? 9.188 12.211 -1.138 1 98.75 58 ILE B CA 1
ATOM 1716 C C . ILE B 1 58 ? 8.117 11.312 -1.748 1 98.75 58 ILE B C 1
ATOM 1718 O O . ILE B 1 58 ? 6.953 11.703 -1.848 1 98.75 58 ILE B O 1
ATOM 1722 N N . SER B 1 59 ? 8.523 10.117 -2.195 1 98.75 59 SER B N 1
ATOM 1723 C CA . SER B 1 59 ? 7.613 9.117 -2.734 1 98.75 59 SER B CA 1
ATOM 1724 C C . SER B 1 59 ? 6.621 8.648 -1.677 1 98.75 59 SER B C 1
ATOM 1726 O O . SER B 1 59 ? 6.934 8.633 -0.485 1 98.75 59 SER B O 1
ATOM 1728 N N . HIS B 1 60 ? 5.449 8.305 -2.168 1 98.94 60 HIS B N 1
ATOM 1729 C CA . HIS B 1 60 ? 4.473 7.688 -1.273 1 98.94 60 HIS B CA 1
ATOM 1730 C C . HIS B 1 60 ? 5.008 6.383 -0.689 1 98.94 60 HIS B C 1
ATOM 1732 O O . HIS B 1 60 ? 5.629 5.59 -1.399 1 98.94 60 HIS B O 1
ATOM 1738 N N . GLY B 1 61 ? 4.703 6.133 0.611 1 98.81 61 GLY B N 1
ATOM 1739 C CA . GLY B 1 61 ? 5.102 4.883 1.24 1 98.81 61 GLY B CA 1
ATOM 1740 C C . GLY B 1 61 ? 4.551 3.658 0.534 1 98.81 61 GLY B C 1
ATOM 1741 O O . GLY B 1 61 ? 5.277 2.691 0.301 1 98.81 61 GLY B O 1
ATOM 1742 N N . LEU B 1 62 ? 3.262 3.686 0.175 1 98.88 62 LEU B N 1
ATOM 1743 C CA . LEU B 1 62 ? 2.654 2.521 -0.459 1 98.88 62 LEU B CA 1
ATOM 1744 C C . LEU B 1 62 ? 3.135 2.373 -1.899 1 98.88 62 LEU B C 1
ATOM 1746 O O . LEU B 1 62 ? 3.098 1.276 -2.461 1 98.88 62 LEU B O 1
ATOM 1750 N N . LEU B 1 63 ? 3.566 3.486 -2.566 1 98.88 63 LEU B N 1
ATOM 1751 C CA . LEU B 1 63 ? 4.223 3.346 -3.863 1 98.88 63 LEU B CA 1
ATOM 1752 C C . LEU B 1 63 ? 5.562 2.637 -3.721 1 98.88 63 LEU B C 1
ATOM 1754 O O . LEU B 1 63 ? 5.875 1.724 -4.488 1 98.88 63 LEU B O 1
ATOM 1758 N N . THR B 1 64 ? 6.324 3.049 -2.762 1 98.94 64 THR B N 1
ATOM 1759 C CA . THR B 1 64 ? 7.57 2.357 -2.451 1 98.94 64 THR B CA 1
ATOM 1760 C C . THR B 1 64 ? 7.309 0.89 -2.129 1 98.94 64 THR B C 1
ATOM 1762 O O . THR B 1 64 ? 7.977 0.003 -2.668 1 98.94 64 THR B O 1
ATOM 1765 N N . ALA B 1 65 ? 6.293 0.625 -1.327 1 98.94 65 ALA B N 1
ATOM 1766 C CA . ALA B 1 65 ? 5.941 -0.729 -0.908 1 98.94 65 ALA B CA 1
ATOM 1767 C C . ALA B 1 65 ? 5.441 -1.557 -2.09 1 98.94 65 ALA B C 1
ATOM 1769 O O . ALA B 1 65 ? 5.414 -2.787 -2.027 1 98.94 65 ALA B O 1
ATOM 1770 N N . SER B 1 66 ? 5.039 -0.924 -3.152 1 98.81 66 SER B N 1
ATOM 1771 C CA . SER B 1 66 ? 4.484 -1.644 -4.293 1 98.81 66 SER B CA 1
ATOM 1772 C C . SER B 1 66 ? 5.531 -2.543 -4.941 1 98.81 66 SER B C 1
ATOM 1774 O O . SER B 1 66 ? 5.191 -3.479 -5.672 1 98.81 66 SER B O 1
ATOM 1776 N N . LEU B 1 67 ? 6.832 -2.299 -4.719 1 98.81 67 LEU B N 1
ATOM 1777 C CA . LEU B 1 67 ? 7.863 -3.191 -5.238 1 98.81 67 LEU B CA 1
ATOM 1778 C C . LEU B 1 67 ? 7.691 -4.602 -4.688 1 98.81 67 LEU B C 1
ATOM 1780 O O . LEU B 1 67 ? 7.934 -5.582 -5.391 1 98.81 67 LEU B O 1
ATOM 1784 N N . LEU B 1 68 ? 7.301 -4.695 -3.426 1 98.56 68 LEU B N 1
ATOM 1785 C CA . LEU B 1 68 ? 7.109 -6.039 -2.885 1 98.56 68 LEU B CA 1
ATOM 1786 C C . LEU B 1 68 ? 5.906 -6.719 -3.529 1 98.56 68 LEU B C 1
ATOM 1788 O O . LEU B 1 68 ? 5.918 -7.93 -3.75 1 98.56 68 LEU B O 1
ATOM 1792 N N . THR B 1 69 ? 4.84 -5.93 -3.906 1 98.69 69 THR B N 1
ATOM 1793 C CA . THR B 1 69 ? 3.682 -6.555 -4.531 1 98.69 69 THR B CA 1
ATOM 1794 C C . THR B 1 69 ? 3.941 -6.816 -6.012 1 98.69 69 THR B C 1
ATOM 1796 O O . THR B 1 69 ? 3.287 -7.664 -6.625 1 98.69 69 THR B O 1
ATOM 1799 N N . GLU B 1 70 ? 4.906 -6.031 -6.586 1 98.44 70 GLU B N 1
ATOM 1800 C CA . GLU B 1 70 ? 5.395 -6.395 -7.91 1 98.44 70 GLU B CA 1
ATOM 1801 C C . GLU B 1 70 ? 5.953 -7.816 -7.922 1 98.44 70 GLU B C 1
ATOM 1803 O O . GLU B 1 70 ? 5.578 -8.633 -8.766 1 98.44 70 GLU B O 1
ATOM 1808 N N . ILE B 1 71 ? 6.816 -8.133 -6.992 1 98.69 71 ILE B N 1
ATOM 1809 C CA . ILE B 1 71 ? 7.395 -9.469 -6.879 1 98.69 71 ILE B CA 1
ATOM 1810 C C . ILE B 1 71 ? 6.301 -10.477 -6.523 1 98.69 71 ILE B C 1
ATOM 1812 O O . ILE B 1 71 ? 6.16 -11.508 -7.184 1 98.69 71 ILE B O 1
ATOM 1816 N N . GLY B 1 72 ? 5.52 -10.18 -5.512 1 98.69 72 GLY B N 1
ATOM 1817 C CA . GLY B 1 72 ? 4.445 -11.07 -5.098 1 98.69 72 GLY B CA 1
ATOM 1818 C C . GLY B 1 72 ? 3.482 -11.398 -6.219 1 98.69 72 GLY B C 1
ATOM 1819 O O . GLY B 1 72 ? 3.016 -12.539 -6.324 1 98.69 72 GLY B O 1
ATOM 1820 N N . GLY B 1 73 ? 3.195 -10.383 -7 1 98.5 73 GLY B N 1
ATOM 1821 C CA . GLY B 1 73 ? 2.307 -10.594 -8.133 1 98.5 73 GLY B CA 1
ATOM 1822 C C . GLY B 1 73 ? 2.871 -11.547 -9.164 1 98.5 73 GLY B C 1
ATOM 1823 O O . GLY B 1 73 ? 2.146 -12.383 -9.711 1 98.5 73 GLY B O 1
ATOM 1824 N N . GLN B 1 74 ? 4.145 -11.414 -9.477 1 97.88 74 GLN B N 1
ATOM 1825 C CA . GLN B 1 74 ? 4.777 -12.281 -10.461 1 97.88 74 GLN B CA 1
ATOM 1826 C C . GLN B 1 74 ? 4.812 -13.727 -9.969 1 97.88 74 GLN B C 1
ATOM 1828 O O . GLN B 1 74 ? 4.648 -14.664 -10.758 1 97.88 74 GLN B O 1
ATOM 1833 N N . ILE B 1 75 ? 4.945 -13.922 -8.711 1 98.38 75 ILE B N 1
ATOM 1834 C CA . ILE B 1 75 ? 5.133 -15.289 -8.25 1 98.38 75 ILE B CA 1
ATOM 1835 C C . ILE B 1 75 ? 3.803 -15.852 -7.754 1 98.38 75 ILE B C 1
ATOM 1837 O O . ILE B 1 75 ? 3.762 -16.938 -7.172 1 98.38 75 ILE B O 1
ATOM 1841 N N . GLY B 1 76 ? 2.691 -15.102 -7.879 1 98.5 76 GLY B N 1
ATOM 1842 C CA . GLY B 1 76 ? 1.362 -15.586 -7.539 1 98.5 76 GLY B CA 1
ATOM 1843 C C . GLY B 1 76 ? 1.106 -15.633 -6.047 1 98.5 76 GLY B C 1
ATOM 1844 O O . GLY B 1 76 ? 0.363 -16.484 -5.562 1 98.5 76 GLY B O 1
ATOM 1845 N N . TRP B 1 77 ? 1.775 -14.812 -5.27 1 98.75 77 TRP B N 1
ATOM 1846 C CA . TRP B 1 77 ? 1.627 -14.695 -3.824 1 98.75 77 TRP B CA 1
ATOM 1847 C C . TRP B 1 77 ? 0.29 -14.055 -3.465 1 98.75 77 TRP B C 1
ATOM 1849 O O . TRP B 1 77 ? 0.015 -12.922 -3.855 1 98.75 77 TRP B O 1
ATOM 1859 N N . LEU B 1 78 ? -0.585 -14.773 -2.791 1 98.88 78 LEU B N 1
ATOM 1860 C CA . LEU B 1 78 ? -1.828 -14.203 -2.279 1 98.88 78 LEU B CA 1
ATOM 1861 C C . LEU B 1 78 ? -1.655 -13.727 -0.841 1 98.88 78 LEU B C 1
ATOM 1863 O O . LEU B 1 78 ? -1.667 -14.531 0.092 1 98.88 78 LEU B O 1
ATOM 1867 N N . ALA B 1 79 ? -1.611 -12.477 -0.645 1 98.88 79 ALA B N 1
ATOM 1868 C CA . ALA B 1 79 ? -1.235 -11.898 0.643 1 98.88 79 ALA B CA 1
ATOM 1869 C C . ALA B 1 79 ? -2.391 -11.969 1.636 1 98.88 79 ALA B C 1
ATOM 1871 O O . ALA B 1 79 ? -3.539 -11.688 1.284 1 98.88 79 ALA B O 1
ATOM 1872 N N . SER B 1 80 ? -2.082 -12.328 2.854 1 98.88 80 SER B N 1
ATOM 1873 C CA . SER B 1 80 ? -3.033 -12.273 3.959 1 98.88 80 SER B CA 1
ATOM 1874 C C . SER B 1 80 ? -2.639 -11.203 4.969 1 98.88 80 SER B C 1
ATOM 1876 O O . SER B 1 80 ? -3.463 -10.773 5.781 1 98.88 80 SER B O 1
ATOM 1878 N N . GLY B 1 81 ? -1.386 -10.82 4.992 1 98.94 81 GLY B N 1
ATOM 1879 C CA . GLY B 1 81 ? -0.9 -9.773 5.867 1 98.94 81 GLY B CA 1
ATOM 1880 C C . GLY B 1 81 ? 0.371 -9.109 5.367 1 98.94 81 GLY B C 1
ATOM 1881 O O . GLY B 1 81 ? 1.156 -9.734 4.648 1 98.94 81 GLY B O 1
ATOM 1882 N N . MET B 1 82 ? 0.552 -7.906 5.688 1 98.94 82 MET B N 1
ATOM 1883 C CA . MET B 1 82 ? 1.757 -7.133 5.402 1 98.94 82 MET B CA 1
ATOM 1884 C C . MET B 1 82 ? 2.072 -6.18 6.547 1 98.94 82 MET B C 1
ATOM 1886 O O . MET B 1 82 ? 1.164 -5.625 7.168 1 98.94 82 MET B O 1
ATOM 1890 N N . SER B 1 83 ? 3.33 -5.988 6.793 1 98.94 83 SER B N 1
ATOM 1891 C CA . SER B 1 83 ? 3.781 -4.957 7.719 1 98.94 83 SER B CA 1
ATOM 1892 C C . SER B 1 83 ? 4.969 -4.184 7.152 1 98.94 83 SER B C 1
ATOM 1894 O O . SER B 1 83 ? 5.836 -4.762 6.496 1 98.94 83 SER B O 1
ATOM 1896 N N . PHE B 1 84 ? 4.941 -2.918 7.367 1 98.94 84 PHE B N 1
ATOM 1897 C CA . PHE B 1 84 ? 5.945 -2.01 6.824 1 98.94 84 PHE B CA 1
ATOM 1898 C C . PHE B 1 84 ? 6.551 -1.154 7.934 1 98.94 84 PHE B C 1
ATOM 1900 O O . PHE B 1 84 ? 5.832 -0.641 8.789 1 98.94 84 PHE B O 1
ATOM 1907 N N . ARG B 1 85 ? 7.809 -1.037 7.953 1 98.94 85 ARG B N 1
ATOM 1908 C CA . ARG B 1 85 ? 8.547 -0.017 8.688 1 98.94 85 ARG B CA 1
ATOM 1909 C C . ARG B 1 85 ? 9.312 0.895 7.734 1 98.94 85 ARG B C 1
ATOM 1911 O O . ARG B 1 85 ? 10.266 0.461 7.082 1 98.94 85 ARG B O 1
ATOM 1918 N N . PHE B 1 86 ? 8.867 2.113 7.629 1 98.94 86 PHE B N 1
ATOM 1919 C CA . PHE B 1 86 ? 9.508 3.092 6.754 1 98.94 86 PHE B CA 1
ATOM 1920 C C . PHE B 1 86 ? 10.703 3.734 7.441 1 98.94 86 PHE B C 1
ATOM 1922 O O . PHE B 1 86 ? 10.547 4.453 8.43 1 98.94 86 PHE B O 1
ATOM 1929 N N . LYS B 1 87 ? 11.898 3.57 6.844 1 98.88 87 LYS B N 1
ATOM 1930 C CA . LYS B 1 87 ? 13.125 3.902 7.562 1 98.88 87 LYS B CA 1
ATOM 1931 C C . LYS B 1 87 ? 13.734 5.203 7.043 1 98.88 87 LYS B C 1
ATOM 1933 O O . LYS B 1 87 ? 14.383 5.934 7.793 1 98.88 87 LYS B O 1
ATOM 1938 N N . ARG B 1 88 ? 13.648 5.438 5.77 1 98.75 88 ARG B N 1
ATOM 1939 C CA . ARG B 1 88 ? 14.203 6.621 5.113 1 98.75 88 ARG B CA 1
ATOM 1940 C C . ARG B 1 88 ? 13.312 7.07 3.959 1 98.75 88 ARG B C 1
ATOM 1942 O O . ARG B 1 88 ? 12.586 6.262 3.371 1 98.75 88 ARG B O 1
ATOM 1949 N N . PRO B 1 89 ? 13.344 8.352 3.623 1 98.75 89 PRO B N 1
ATOM 1950 C CA . PRO B 1 89 ? 12.57 8.812 2.467 1 98.75 89 PRO B CA 1
ATOM 1951 C C . PRO B 1 89 ? 13.117 8.289 1.142 1 98.75 89 PRO B C 1
ATOM 1953 O O . PRO B 1 89 ? 14.289 7.918 1.062 1 98.75 89 PRO B O 1
ATOM 1956 N N . VAL B 1 90 ? 12.273 8.172 0.175 1 98.88 90 VAL B N 1
ATOM 1957 C CA . VAL B 1 90 ? 12.648 7.91 -1.211 1 98.88 90 VAL B CA 1
ATOM 1958 C C . VAL B 1 90 ? 12.367 9.141 -2.066 1 98.88 90 VAL B C 1
ATOM 1960 O O . VAL B 1 90 ? 11.242 9.656 -2.076 1 98.88 90 VAL B O 1
ATOM 1963 N N . TYR B 1 91 ? 13.359 9.633 -2.76 1 98.56 91 TYR B N 1
ATOM 1964 C CA . TYR B 1 91 ? 13.211 10.82 -3.588 1 98.56 91 TYR B CA 1
ATOM 1965 C C . TYR B 1 91 ? 13.055 10.453 -5.059 1 98.56 91 TYR B C 1
ATOM 1967 O O . TYR B 1 91 ? 13.555 9.406 -5.496 1 98.56 91 TYR B O 1
ATOM 1975 N N . VAL B 1 92 ? 12.32 11.289 -5.742 1 97.69 92 VAL B N 1
ATOM 1976 C CA . VAL B 1 92 ? 12.164 11.141 -7.188 1 97.69 92 VAL B CA 1
ATOM 1977 C C . VAL B 1 92 ? 13.539 10.992 -7.836 1 97.69 92 VAL B C 1
ATOM 1979 O O . VAL B 1 92 ? 14.484 11.703 -7.48 1 97.69 92 VAL B O 1
ATOM 1982 N N . GLY B 1 93 ? 13.602 10.039 -8.688 1 97.94 93 GLY B N 1
ATOM 1983 C CA . GLY B 1 93 ? 14.828 9.852 -9.445 1 97.94 93 GLY B CA 1
ATOM 1984 C C . GLY B 1 93 ? 15.781 8.859 -8.805 1 97.94 93 GLY B C 1
ATOM 1985 O O . GLY B 1 93 ? 16.734 8.414 -9.445 1 97.94 93 GLY B O 1
ATOM 1986 N N . GLU B 1 94 ? 15.539 8.516 -7.582 1 97.75 94 GLU B N 1
ATOM 1987 C CA . GLU B 1 94 ? 16.359 7.512 -6.902 1 97.75 94 GLU B CA 1
ATOM 1988 C C . GLU B 1 94 ? 15.938 6.098 -7.297 1 97.75 94 GLU B C 1
ATOM 1990 O O . GLU B 1 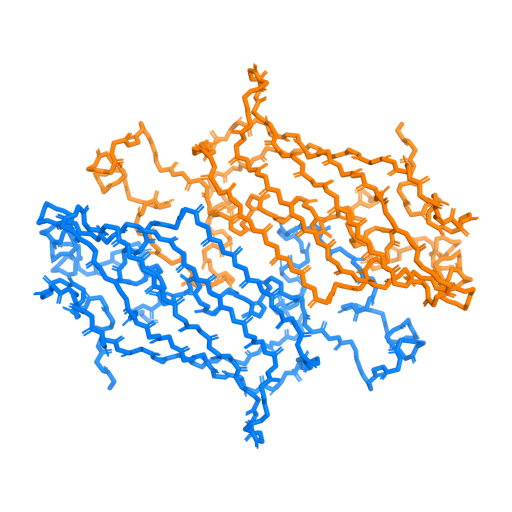94 ? 14.75 5.773 -7.297 1 97.75 94 GLU B O 1
ATOM 1995 N N . THR B 1 95 ? 16.906 5.332 -7.684 1 98.81 95 THR B N 1
ATOM 1996 C CA . THR B 1 95 ? 16.609 3.93 -7.941 1 98.81 95 THR B CA 1
ATOM 1997 C C . THR B 1 95 ? 16.641 3.119 -6.648 1 98.81 95 THR B C 1
ATOM 1999 O O . THR B 1 95 ? 17.672 3.08 -5.965 1 98.81 95 THR B O 1
ATOM 2002 N N . ILE B 1 96 ? 15.578 2.482 -6.32 1 98.88 96 ILE B N 1
ATOM 2003 C CA . ILE B 1 96 ? 15.523 1.645 -5.125 1 98.88 96 ILE B CA 1
ATOM 2004 C C . ILE B 1 96 ? 15.414 0.177 -5.531 1 98.88 96 ILE B C 1
ATOM 2006 O O . ILE B 1 96 ? 14.922 -0.138 -6.621 1 98.88 96 ILE B O 1
ATOM 2010 N N . THR B 1 97 ? 15.922 -0.697 -4.684 1 98.94 97 THR B N 1
ATOM 2011 C CA . THR B 1 97 ? 15.961 -2.129 -4.965 1 98.94 97 THR B CA 1
ATOM 2012 C C . THR B 1 97 ? 15.266 -2.912 -3.85 1 98.94 97 THR B C 1
ATOM 2014 O O . THR B 1 97 ? 15.578 -2.729 -2.672 1 98.94 97 THR B O 1
ATOM 2017 N N . CYS B 1 98 ? 14.352 -3.746 -4.266 1 98.88 98 CYS B N 1
ATOM 2018 C CA . CYS B 1 98 ? 13.609 -4.609 -3.352 1 98.88 98 CYS B CA 1
ATOM 2019 C C . CYS B 1 98 ? 14.188 -6.02 -3.342 1 98.88 98 CYS B C 1
ATOM 2021 O O . CYS B 1 98 ? 14.344 -6.637 -4.395 1 98.88 98 CYS B O 1
ATOM 2023 N N . ARG B 1 99 ? 14.492 -6.445 -2.199 1 98.81 99 ARG B N 1
ATOM 2024 C CA . ARG B 1 99 ? 14.906 -7.828 -1.979 1 98.81 99 ARG B CA 1
ATOM 2025 C C . ARG B 1 99 ? 13.859 -8.594 -1.181 1 98.81 99 ARG B C 1
ATOM 2027 O O . ARG B 1 99 ? 13.492 -8.188 -0.076 1 98.81 99 ARG B O 1
ATOM 2034 N N . TRP B 1 100 ? 13.414 -9.648 -1.71 1 98.81 100 TRP B N 1
ATOM 2035 C CA . TRP B 1 100 ? 12.336 -10.469 -1.172 1 98.81 100 TRP B CA 1
ATOM 2036 C C . TRP B 1 100 ? 12.812 -11.898 -0.935 1 98.81 100 TRP B C 1
ATOM 2038 O O . TRP B 1 100 ? 13.328 -12.547 -1.848 1 98.81 100 TRP B O 1
ATOM 2048 N N . THR B 1 101 ? 12.641 -12.406 0.296 1 98.94 101 THR B N 1
ATOM 2049 C CA . THR B 1 101 ? 13.031 -13.781 0.598 1 98.94 101 THR B CA 1
ATOM 2050 C C . THR B 1 101 ? 11.914 -14.523 1.318 1 98.94 101 THR B C 1
ATOM 2052 O O . THR B 1 101 ? 11.391 -14.039 2.326 1 98.94 101 THR B O 1
ATOM 2055 N N . ILE B 1 102 ? 11.57 -15.734 0.81 1 98.94 102 ILE B N 1
ATOM 2056 C CA . ILE B 1 102 ? 10.625 -16.609 1.499 1 98.94 102 ILE B CA 1
ATOM 2057 C C . ILE B 1 102 ? 11.32 -17.297 2.67 1 98.94 102 ILE B C 1
ATOM 2059 O O . ILE B 1 102 ? 12.305 -18.016 2.48 1 98.94 102 ILE B O 1
ATOM 2063 N N . ILE B 1 103 ? 10.773 -17.156 3.863 1 98.94 103 ILE B N 1
ATOM 2064 C CA . ILE B 1 103 ? 11.531 -17.625 5.023 1 98.94 103 ILE B CA 1
ATOM 2065 C C . ILE B 1 103 ? 10.805 -18.797 5.672 1 98.94 103 ILE B C 1
ATOM 2067 O O . ILE B 1 103 ? 11.367 -19.5 6.516 1 98.94 103 ILE B O 1
ATOM 2071 N N . ASP B 1 104 ? 9.609 -19.047 5.344 1 98.81 104 ASP B N 1
ATOM 2072 C CA . ASP B 1 104 ? 8.844 -20.156 5.906 1 98.81 104 ASP B CA 1
ATOM 2073 C C . ASP B 1 104 ? 7.707 -20.562 4.973 1 98.81 104 ASP B C 1
ATOM 2075 O O . ASP B 1 104 ? 7.133 -19.719 4.277 1 98.81 104 ASP B O 1
ATOM 2079 N N . ILE B 1 105 ? 7.422 -21.812 4.906 1 98.62 105 ILE B N 1
ATOM 2080 C CA . ILE B 1 105 ? 6.277 -22.391 4.211 1 98.62 105 ILE B CA 1
ATOM 2081 C C . ILE B 1 105 ? 5.738 -23.578 5.012 1 98.62 105 ILE B C 1
ATOM 2083 O O . ILE B 1 105 ? 6.492 -24.484 5.391 1 98.62 105 ILE B O 1
ATOM 2087 N N . ASP B 1 106 ? 4.492 -23.547 5.195 1 98 106 ASP B N 1
ATOM 2088 C CA . ASP B 1 106 ? 3.934 -24.688 5.926 1 98 106 ASP B CA 1
ATOM 2089 C C . ASP B 1 106 ? 3.287 -25.688 4.977 1 98 106 ASP B C 1
ATOM 2091 O O . ASP B 1 106 ? 3.375 -25.547 3.756 1 98 106 ASP B O 1
ATOM 2095 N N . GLU B 1 107 ? 2.666 -26.703 5.461 1 95.69 107 GLU B N 1
ATOM 2096 C CA . GLU B 1 107 ? 2.162 -27.828 4.676 1 95.69 107 GLU B CA 1
ATOM 2097 C C . GLU B 1 107 ? 0.953 -27.422 3.842 1 95.69 107 GLU B C 1
ATOM 2099 O O . GLU B 1 107 ? 0.589 -28.109 2.887 1 95.69 107 GLU B O 1
ATOM 2104 N N . ARG B 1 108 ? 0.386 -26.344 4.25 1 95.69 108 ARG B N 1
ATOM 2105 C CA . ARG B 1 108 ? -0.811 -25.891 3.547 1 95.69 108 ARG B CA 1
ATOM 2106 C C . ARG B 1 108 ? -0.472 -24.797 2.531 1 95.69 108 ARG B C 1
ATOM 2108 O O . ARG B 1 108 ? -1.369 -24.188 1.953 1 95.69 108 ARG B O 1
ATOM 2115 N N . GLY B 1 109 ? 0.779 -24.5 2.354 1 97.31 109 GLY B N 1
ATOM 2116 C CA . GLY B 1 109 ? 1.206 -23.5 1.39 1 97.31 109 GLY B CA 1
ATOM 2117 C C . GLY B 1 109 ? 1.186 -22.078 1.946 1 97.31 109 GLY B C 1
ATOM 2118 O O . GLY B 1 109 ? 1.44 -21.125 1.221 1 97.31 109 GLY B O 1
ATOM 2119 N N . ARG B 1 110 ? 0.799 -22.047 3.281 1 98.62 110 ARG B N 1
ATOM 2120 C CA . ARG B 1 110 ? 0.949 -20.75 3.939 1 98.62 110 ARG B CA 1
ATOM 2121 C C . ARG B 1 110 ? 2.42 -20.406 4.145 1 98.62 110 ARG B C 1
ATOM 2123 O O . ARG B 1 110 ? 3.221 -21.281 4.504 1 98.62 110 ARG B O 1
ATOM 2130 N N . ALA B 1 111 ? 2.736 -19.109 3.82 1 98.88 111 ALA B N 1
ATOM 2131 C CA . ALA B 1 111 ? 4.152 -18.75 3.812 1 98.88 111 ALA B CA 1
ATOM 2132 C C . ALA B 1 111 ? 4.379 -17.375 4.414 1 98.88 111 ALA B C 1
ATOM 2134 O O . ALA B 1 111 ? 3.43 -16.609 4.586 1 98.88 111 ALA B O 1
ATOM 2135 N N . ARG B 1 112 ? 5.574 -17.141 4.816 1 98.94 112 ARG B N 1
ATOM 2136 C CA . ARG B 1 112 ? 6.062 -15.852 5.297 1 98.94 112 ARG B CA 1
ATOM 2137 C C . ARG B 1 112 ? 7.297 -15.406 4.516 1 98.94 112 ARG B C 1
ATOM 2139 O O . ARG B 1 112 ? 8.164 -16.219 4.195 1 98.94 112 ARG B O 1
ATOM 2146 N N . ALA B 1 113 ? 7.391 -14.156 4.246 1 98.94 113 ALA B N 1
ATOM 2147 C CA . ALA B 1 113 ? 8.555 -13.602 3.564 1 98.94 113 ALA B CA 1
ATOM 2148 C C . ALA B 1 113 ? 9.031 -12.32 4.25 1 98.94 113 ALA B C 1
ATOM 2150 O O . ALA B 1 113 ? 8.227 -11.594 4.844 1 98.94 113 ALA B O 1
ATOM 2151 N N . GLU B 1 114 ? 10.305 -12.109 4.188 1 98.94 114 GLU B N 1
ATOM 2152 C CA . GLU B 1 114 ? 10.93 -10.867 4.625 1 98.94 114 GLU B CA 1
ATOM 2153 C C . GLU B 1 114 ? 11.414 -10.039 3.436 1 98.94 114 GLU B C 1
ATOM 2155 O O . GLU B 1 114 ? 11.938 -10.594 2.463 1 98.94 114 GLU B O 1
ATOM 2160 N N . ILE B 1 115 ? 11.211 -8.781 3.514 1 98.94 115 ILE B N 1
ATOM 2161 C CA . ILE B 1 115 ? 11.531 -7.883 2.412 1 98.94 115 ILE B CA 1
ATOM 2162 C C . ILE B 1 115 ? 12.344 -6.695 2.932 1 98.94 115 ILE B C 1
ATOM 2164 O O . ILE B 1 115 ? 12.055 -6.164 4.008 1 98.94 115 ILE B O 1
ATOM 2168 N N . THR B 1 116 ? 13.328 -6.336 2.213 1 98.94 116 THR B N 1
ATOM 2169 C CA . THR B 1 116 ? 14.031 -5.07 2.406 1 98.94 116 THR B CA 1
ATOM 2170 C C . THR B 1 116 ? 14.109 -4.293 1.096 1 98.94 116 THR B C 1
ATOM 2172 O O . THR B 1 116 ? 14.352 -4.875 0.035 1 98.94 116 THR B O 1
ATOM 2175 N N . ILE B 1 117 ? 13.867 -3.047 1.148 1 98.94 117 ILE B N 1
ATOM 2176 C CA . ILE B 1 117 ? 14.109 -2.148 0.026 1 98.94 117 ILE B CA 1
ATOM 2177 C C . ILE B 1 117 ? 15.227 -1.169 0.383 1 98.94 117 ILE B C 1
ATOM 2179 O O . ILE B 1 117 ? 15.203 -0.558 1.454 1 98.94 117 ILE B O 1
ATOM 2183 N N . ILE B 1 118 ? 16.188 -1.031 -0.507 1 98.94 118 ILE B N 1
ATOM 2184 C CA . ILE B 1 118 ? 17.375 -0.222 -0.206 1 98.94 118 ILE B CA 1
ATOM 2185 C C . ILE B 1 118 ? 17.516 0.875 -1.256 1 98.94 118 ILE B C 1
ATOM 2187 O O . ILE B 1 118 ? 17.047 0.735 -2.385 1 98.94 118 ILE B O 1
ATOM 2191 N N . ASP B 1 119 ? 18.172 1.988 -0.92 1 98.69 119 ASP B N 1
ATOM 2192 C CA . ASP B 1 119 ? 18.484 3.072 -1.847 1 98.69 119 ASP B CA 1
ATOM 2193 C C . ASP B 1 119 ? 19.828 2.83 -2.541 1 98.69 119 ASP B C 1
ATOM 2195 O O . ASP B 1 119 ? 20.453 1.785 -2.348 1 98.69 119 ASP B O 1
ATOM 2199 N N . PRO B 1 120 ? 20.25 3.734 -3.484 1 97.88 120 PRO B N 1
ATOM 2200 C CA . PRO B 1 120 ? 21.469 3.506 -4.258 1 97.88 120 PRO B CA 1
ATOM 2201 C C . PRO B 1 120 ? 22.703 3.389 -3.377 1 97.88 120 PRO B C 1
ATOM 2203 O O . PRO B 1 120 ? 23.703 2.764 -3.773 1 97.88 120 PRO B O 1
ATOM 2206 N N . GLU B 1 121 ? 22.641 3.959 -2.205 1 97.88 121 GLU B N 1
ATOM 2207 C CA . GLU B 1 121 ? 23.797 3.932 -1.299 1 97.88 121 GLU B CA 1
ATOM 2208 C C . GLU B 1 121 ? 23.766 2.689 -0.414 1 97.88 121 GLU B C 1
ATOM 2210 O O . GLU B 1 121 ? 24.688 2.455 0.363 1 97.88 121 GLU B O 1
ATOM 2215 N N . GLY B 1 122 ? 22.734 1.931 -0.535 1 98.19 122 GLY B N 1
ATOM 2216 C CA . GLY B 1 122 ? 22.641 0.685 0.211 1 98.19 122 GLY B CA 1
ATOM 2217 C C . GLY B 1 122 ? 21.922 0.835 1.539 1 98.19 122 GLY B C 1
ATOM 2218 O O . GLY B 1 122 ? 21.828 -0.123 2.309 1 98.19 122 GLY B O 1
ATOM 2219 N N . ALA B 1 123 ? 21.438 2.008 1.819 1 98.75 123 ALA B N 1
ATOM 2220 C CA . ALA B 1 123 ? 20.688 2.221 3.053 1 98.75 123 ALA B CA 1
ATOM 2221 C C . ALA B 1 123 ? 19.266 1.672 2.932 1 98.75 123 ALA B C 1
ATOM 2223 O O . ALA B 1 123 ? 18.641 1.805 1.884 1 98.75 123 ALA B O 1
ATOM 2224 N N . ILE B 1 124 ? 18.75 1.037 4.047 1 98.94 124 ILE B N 1
ATOM 2225 C CA . ILE B 1 124 ? 17.391 0.487 4.051 1 98.94 124 ILE B CA 1
ATOM 2226 C C . ILE B 1 124 ? 16.375 1.622 4.113 1 98.94 124 ILE B C 1
ATOM 2228 O O . ILE B 1 124 ? 16.406 2.443 5.031 1 98.94 124 ILE B O 1
ATOM 2232 N N . VAL B 1 125 ? 15.5 1.637 3.141 1 98.94 125 VAL B N 1
ATOM 2233 C CA . VAL B 1 125 ? 14.453 2.66 3.152 1 98.94 125 VAL B CA 1
ATOM 2234 C C . VAL B 1 125 ? 13.148 2.059 3.658 1 98.94 125 VAL B C 1
ATOM 2236 O O . VAL B 1 125 ? 12.281 2.779 4.164 1 98.94 125 VAL B O 1
ATOM 2239 N N . LEU B 1 126 ? 12.984 0.788 3.486 1 98.94 126 LEU B N 1
ATOM 2240 C CA . LEU B 1 126 ? 11.789 0.084 3.938 1 98.94 126 LEU B CA 1
ATOM 2241 C C . LEU B 1 126 ? 12.125 -1.343 4.355 1 98.94 126 LEU B C 1
ATOM 2243 O O . LEU B 1 126 ? 12.852 -2.049 3.652 1 98.94 126 LEU B O 1
ATOM 2247 N N . GLU B 1 127 ? 11.688 -1.734 5.52 1 99 127 GLU B N 1
ATOM 2248 C CA . GLU B 1 127 ? 11.625 -3.123 5.969 1 99 127 GLU B CA 1
ATOM 2249 C C . GLU B 1 127 ? 10.188 -3.631 6.008 1 99 127 GLU B C 1
ATOM 2251 O O . GLU B 1 127 ? 9.289 -2.932 6.477 1 99 127 GLU B O 1
ATOM 2256 N N . ALA B 1 128 ? 10.047 -4.816 5.527 1 98.94 128 ALA B N 1
ATOM 2257 C CA . ALA B 1 128 ? 8.672 -5.312 5.449 1 98.94 128 ALA B CA 1
ATOM 2258 C C . ALA B 1 128 ? 8.625 -6.824 5.652 1 98.94 128 ALA B C 1
ATOM 2260 O O . ALA B 1 128 ? 9.633 -7.516 5.488 1 98.94 128 ALA B O 1
ATOM 2261 N N . GLU B 1 129 ? 7.512 -7.266 6.102 1 98.94 129 GLU B N 1
ATOM 2262 C CA . GLU B 1 129 ? 7.141 -8.68 6.121 1 98.94 129 GLU B CA 1
ATOM 2263 C C . GLU B 1 129 ? 5.77 -8.898 5.492 1 98.94 129 GLU B C 1
ATOM 2265 O O . GLU B 1 129 ? 4.902 -8.023 5.559 1 98.94 129 GLU B O 1
ATOM 2270 N N . THR B 1 130 ? 5.637 -10.023 4.859 1 98.94 130 THR B N 1
ATOM 2271 C CA . THR B 1 130 ? 4.324 -10.406 4.348 1 98.94 130 THR B CA 1
ATOM 2272 C C . THR B 1 130 ? 4.039 -11.875 4.633 1 98.94 130 THR B C 1
ATOM 2274 O O . THR B 1 130 ? 4.965 -12.695 4.703 1 98.94 130 THR B O 1
ATOM 2277 N N . THR B 1 131 ? 2.811 -12.148 4.926 1 98.94 131 THR B N 1
ATOM 2278 C CA . THR B 1 131 ? 2.262 -13.492 5.008 1 98.94 131 THR B CA 1
ATOM 2279 C C . THR B 1 131 ? 1.25 -13.734 3.889 1 98.94 131 THR B C 1
ATOM 2281 O O . THR B 1 131 ? 0.641 -12.789 3.383 1 98.94 131 THR B O 1
ATOM 2284 N N . GLY B 1 132 ? 1.162 -14.969 3.461 1 98.81 132 GLY B N 1
ATOM 2285 C CA . GLY B 1 132 ? 0.222 -15.273 2.396 1 98.81 132 GLY B CA 1
ATOM 2286 C C . GLY B 1 132 ? 0.216 -16.75 2.01 1 98.81 132 GLY B C 1
ATOM 2287 O O . GLY B 1 132 ? 0.637 -17.594 2.791 1 98.81 132 GLY B O 1
ATOM 2288 N N . ILE B 1 133 ? -0.399 -17.016 0.865 1 98.75 133 ILE B N 1
ATOM 2289 C CA . ILE B 1 133 ? -0.549 -18.375 0.345 1 98.75 133 ILE B CA 1
ATOM 2290 C C . ILE B 1 133 ? 0.128 -18.484 -1.02 1 98.75 133 ILE B C 1
ATOM 2292 O O . ILE B 1 133 ? -0.102 -17.641 -1.899 1 98.75 133 ILE B O 1
ATOM 2296 N N . LEU B 1 134 ? 0.929 -19.484 -1.186 1 98.75 134 LEU B N 1
ATOM 2297 C CA . LEU B 1 134 ? 1.621 -19.75 -2.443 1 98.75 134 LEU B CA 1
ATOM 2298 C C . LEU B 1 134 ? 0.673 -20.359 -3.469 1 98.75 134 LEU B C 1
ATOM 2300 O O . LEU B 1 134 ? -0.341 -20.953 -3.102 1 98.75 134 LEU B O 1
ATOM 2304 N N . PRO B 1 135 ? 1.03 -20.156 -4.746 1 98.69 135 PRO B N 1
ATOM 2305 C CA . PRO B 1 135 ? 0.244 -20.891 -5.738 1 98.69 135 PRO B CA 1
ATOM 2306 C C . PRO B 1 135 ? 0.438 -22.406 -5.637 1 98.69 135 PRO B C 1
ATOM 2308 O O . PRO B 1 135 ? 1.571 -22.875 -5.52 1 98.69 135 PRO B O 1
ATOM 2311 N N . GLY B 1 136 ? -0.667 -23.109 -5.605 1 97.81 136 GLY B N 1
ATOM 2312 C CA . GLY B 1 136 ? -0.624 -24.562 -5.633 1 97.81 136 GLY B CA 1
ATOM 2313 C C . GLY B 1 136 ? -0.469 -25.141 -7.031 1 97.81 136 GLY B C 1
ATOM 2314 O O . GLY B 1 136 ? -0.082 -24.422 -7.957 1 97.81 136 GLY B O 1
ATOM 2315 N N . GLU B 1 137 ? -0.717 -26.406 -7.125 1 97.75 137 GLU B N 1
ATOM 2316 C CA . GLU B 1 137 ? -0.508 -27.125 -8.383 1 97.75 137 GLU B CA 1
ATOM 2317 C C . GLU B 1 137 ? -1.389 -26.547 -9.492 1 97.75 137 GLU B C 1
ATOM 2319 O O . GLU B 1 137 ? -0.915 -26.297 -10.602 1 97.75 137 GLU B O 1
ATOM 2324 N N . LYS B 1 138 ? -2.639 -26.375 -9.227 1 98.31 138 LYS B N 1
ATOM 2325 C CA . LYS B 1 138 ? -3.57 -25.875 -10.234 1 98.31 138 LYS B CA 1
ATOM 2326 C C . LYS B 1 138 ? -3.23 -24.453 -10.648 1 98.31 138 LYS B C 1
ATOM 2328 O O . LYS B 1 138 ? -3.287 -24.109 -11.836 1 98.31 138 LYS B O 1
ATOM 2333 N N . GLU B 1 139 ? -2.91 -23.672 -9.664 1 98.5 139 GLU B N 1
ATOM 2334 C CA . GLU B 1 139 ? -2.518 -22.281 -9.961 1 98.5 139 GLU B CA 1
ATOM 2335 C C . GLU B 1 139 ? -1.239 -22.25 -10.789 1 98.5 139 GLU B C 1
ATOM 2337 O O . GLU B 1 139 ? -1.132 -21.453 -11.727 1 98.5 139 GLU B O 1
ATOM 2342 N N . ARG B 1 140 ? -0.285 -23.062 -10.477 1 98.62 140 ARG B N 1
ATOM 2343 C CA . ARG B 1 140 ? 0.972 -23.109 -11.219 1 98.62 140 ARG B CA 1
ATOM 2344 C C . ARG B 1 140 ? 0.745 -23.562 -12.656 1 98.62 140 ARG B C 1
ATOM 2346 O O . ARG B 1 140 ? 1.371 -23.047 -13.578 1 98.62 140 ARG B O 1
ATOM 2353 N N . ALA B 1 141 ? -0.113 -24.5 -12.797 1 98.69 141 ALA B N 1
ATOM 2354 C CA . ALA B 1 141 ? -0.459 -24.953 -14.141 1 98.69 141 ALA B CA 1
ATOM 2355 C C . ALA B 1 141 ? -1.07 -23.812 -14.961 1 98.69 141 ALA B C 1
ATOM 2357 O O . ALA B 1 141 ? -0.758 -23.656 -16.141 1 98.69 141 ALA B O 1
ATOM 2358 N N . ARG B 1 142 ? -1.943 -23.062 -14.344 1 98.31 142 ARG B N 1
ATOM 2359 C CA . ARG B 1 142 ? -2.557 -21.938 -15.031 1 98.31 142 ARG B CA 1
ATOM 2360 C C . ARG B 1 142 ? -1.514 -20.875 -15.383 1 98.31 142 ARG B C 1
ATOM 2362 O O . ARG B 1 142 ? -1.566 -20.281 -16.469 1 98.31 142 ARG B O 1
ATOM 2369 N N . LEU B 1 143 ? -0.573 -20.625 -14.469 1 98 143 LEU B N 1
ATOM 2370 C CA . LEU B 1 143 ? 0.517 -19.703 -14.773 1 98 143 LEU B CA 1
ATOM 2371 C C . LEU B 1 143 ? 1.3 -20.156 -15.992 1 98 143 LEU B C 1
ATOM 2373 O O . LEU B 1 143 ? 1.641 -19.344 -16.859 1 98 143 LEU B O 1
ATOM 2377 N N . ALA B 1 144 ? 1.54 -21.406 -16.062 1 98.19 144 ALA B N 1
ATOM 2378 C CA . ALA B 1 144 ? 2.273 -21.969 -17.203 1 98.19 144 ALA B CA 1
ATOM 2379 C C . ALA B 1 144 ? 1.51 -21.75 -18.5 1 98.19 144 ALA B C 1
ATOM 2381 O O . ALA B 1 144 ? 2.1 -21.406 -19.531 1 98.19 144 ALA B O 1
ATOM 2382 N N . GLU B 1 145 ? 0.238 -22.016 -18.422 1 97.88 145 GLU B N 1
ATOM 2383 C CA . GLU B 1 145 ? -0.608 -21.797 -19.594 1 97.88 145 GLU B CA 1
ATOM 2384 C C . GLU B 1 145 ? -0.55 -20.328 -20.031 1 97.88 145 GLU B C 1
ATOM 2386 O O . GLU B 1 145 ? -0.441 -20.047 -21.234 1 97.88 145 GLU B O 1
ATOM 2391 N N . MET B 1 146 ? -0.638 -19.438 -19.078 1 96.81 146 MET B N 1
ATOM 2392 C CA . MET B 1 146 ? -0.627 -18.016 -19.391 1 96.81 146 MET B CA 1
ATOM 2393 C C . MET B 1 146 ? 0.685 -17.609 -20.047 1 96.81 146 MET B C 1
ATOM 2395 O O . MET B 1 146 ? 0.685 -16.859 -21.016 1 96.81 146 MET B O 1
ATOM 2399 N N . VAL B 1 147 ? 1.771 -18.094 -19.516 1 95.88 147 VAL B N 1
ATOM 2400 C CA . VAL B 1 147 ? 3.08 -17.797 -20.094 1 95.88 147 VAL B CA 1
ATOM 2401 C C . VAL B 1 147 ? 3.166 -18.328 -21.516 1 95.88 147 VAL B C 1
ATOM 2403 O O . VAL B 1 147 ? 3.645 -17.641 -22.422 1 95.88 147 VAL B O 1
ATOM 2406 N N . ALA B 1 148 ? 2.703 -19.531 -21.703 1 96.19 148 ALA B N 1
ATOM 2407 C CA . ALA B 1 148 ? 2.717 -20.141 -23.031 1 96.19 148 ALA B CA 1
ATOM 2408 C C . ALA B 1 148 ? 1.898 -19.312 -24.016 1 96.19 148 ALA B C 1
ATOM 2410 O O . ALA B 1 148 ? 2.223 -19.266 -25.203 1 96.19 148 ALA B O 1
ATOM 2411 N N . GLU B 1 149 ? 0.899 -18.656 -23.531 1 94.75 149 GLU B N 1
ATOM 2412 C CA . GLU B 1 149 ? 0.002 -17.875 -24.375 1 94.75 149 GLU B CA 1
ATOM 2413 C C . GLU B 1 149 ? 0.486 -16.438 -24.5 1 94.75 149 GLU B C 1
ATOM 2415 O O . GLU B 1 149 ? -0.224 -15.578 -25.047 1 94.75 149 GLU B O 1
ATOM 2420 N N . GLY B 1 150 ? 1.637 -16.094 -23.953 1 93.06 150 GLY B N 1
ATOM 2421 C CA . GLY B 1 150 ? 2.203 -14.766 -24.062 1 93.06 150 GLY B CA 1
ATOM 2422 C C . GLY B 1 150 ? 1.937 -13.891 -22.859 1 93.06 150 GLY B C 1
ATOM 2423 O O . GLY B 1 150 ? 2.193 -12.688 -22.875 1 93.06 150 GLY B O 1
ATOM 2424 N N . ASP B 1 151 ? 1.256 -14.461 -21.844 1 92.69 151 ASP B N 1
ATOM 2425 C CA . ASP B 1 151 ? 0.992 -13.82 -20.562 1 92.69 151 ASP B CA 1
ATOM 2426 C C . ASP B 1 151 ? 0.303 -12.477 -20.75 1 92.69 151 ASP B C 1
ATOM 2428 O O . ASP B 1 151 ? 0.778 -11.453 -20.25 1 92.69 151 ASP B O 1
ATOM 2432 N N . PRO B 1 152 ? -0.833 -12.398 -21.344 1 90.56 152 PRO B N 1
ATOM 2433 C CA . PRO B 1 152 ? -1.437 -11.148 -21.828 1 90.56 152 PRO B CA 1
ATOM 2434 C C . PRO B 1 152 ? -1.782 -10.188 -20.688 1 90.56 152 PRO B C 1
ATOM 2436 O O . PRO B 1 152 ? -1.889 -8.977 -20.922 1 90.56 152 PRO B O 1
ATOM 2439 N N . THR B 1 153 ? -1.963 -10.688 -19.453 1 92.06 153 THR B N 1
ATOM 2440 C CA . THR B 1 153 ? -2.361 -9.797 -18.359 1 92.06 153 THR B CA 1
ATOM 2441 C C . THR B 1 153 ? -1.138 -9.305 -17.594 1 92.06 153 THR B C 1
ATOM 2443 O O . THR B 1 153 ? -1.269 -8.539 -16.641 1 92.06 153 THR B O 1
ATOM 2446 N N . ASN B 1 154 ? 0.052 -9.727 -17.938 1 93.62 154 ASN B N 1
ATOM 2447 C CA . ASN B 1 154 ? 1.296 -9.328 -17.297 1 93.62 154 ASN B CA 1
ATOM 2448 C C . ASN B 1 154 ? 1.981 -8.188 -18.031 1 93.62 154 ASN B C 1
ATOM 2450 O O . ASN B 1 154 ? 2.703 -8.422 -19.016 1 93.62 154 ASN B O 1
ATOM 2454 N N . GLY B 1 155 ? 1.779 -6.996 -17.531 1 89.88 155 GLY B N 1
ATOM 2455 C CA . GLY B 1 155 ? 2.342 -5.824 -18.188 1 89.88 155 GLY B CA 1
ATOM 2456 C C . GLY B 1 155 ? 3.832 -5.668 -17.953 1 89.88 155 GLY B C 1
ATOM 2457 O O . GLY B 1 155 ? 4.465 -4.785 -18.531 1 89.88 155 GLY 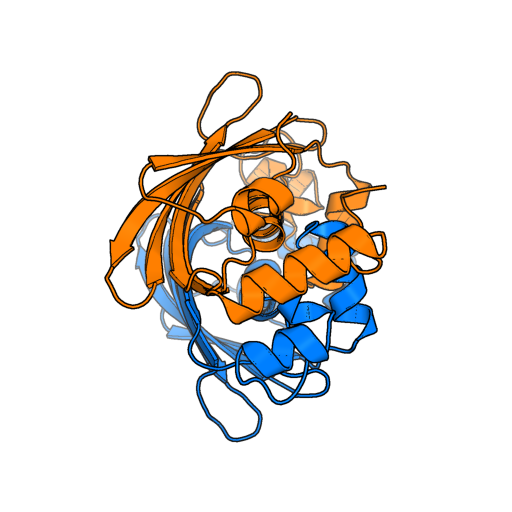B O 1
ATOM 2458 N N . ALA B 1 156 ? 4.371 -6.402 -16.984 1 76.56 156 ALA B N 1
ATOM 2459 C CA . ALA B 1 156 ? 5.797 -6.293 -16.672 1 76.56 156 ALA B CA 1
ATOM 2460 C C . ALA B 1 156 ? 6.641 -7 -17.734 1 76.56 156 ALA B C 1
ATOM 2462 O O . ALA B 1 156 ? 7.855 -6.812 -17.797 1 76.56 156 ALA B O 1
ATOM 2463 N N . SER B 1 157 ? 6.203 -8.078 -18.438 1 57.81 157 SER B N 1
ATOM 2464 C CA . SER B 1 157 ? 6.945 -8.945 -19.344 1 57.81 157 SER B CA 1
ATOM 2465 C C . SER B 1 157 ? 7.309 -8.219 -20.641 1 57.81 157 SER B C 1
ATOM 2467 O O . SER B 1 157 ? 8.219 -8.633 -21.359 1 57.81 157 SER B O 1
ATOM 2469 N N . TYR B 1 158 ? 6.562 -7.125 -21.109 1 44.12 158 TYR B N 1
ATOM 2470 C CA . TYR B 1 158 ? 6.824 -6.773 -22.5 1 44.12 158 TYR B CA 1
ATOM 2471 C C . TYR B 1 158 ? 7.598 -5.461 -22.578 1 44.12 158 TYR B C 1
ATOM 2473 O O . TYR B 1 158 ? 7.453 -4.586 -21.734 1 44.12 158 TYR B O 1
#

Organism: Azotobacter vinelandii (strain DJ / ATCC BAA-1303) (NCBI:txid322710)

Radius of gyration: 19.25 Å; Cα contacts (8 Å, |Δi|>4): 687; chains: 2; bounding box: 46×57×48 Å